Protein AF-0000000085048971 (afdb_homodimer)

Structure (mmCIF, N/CA/C/O backbone):
data_AF-0000000085048971-model_v1
#
loop_
_entity.id
_entity.type
_entity.pdbx_description
1 polymer 'Uncharacterized protein'
#
loop_
_atom_site.group_PDB
_atom_site.id
_atom_site.type_symbol
_atom_site.label_atom_id
_atom_site.label_alt_id
_atom_site.label_comp_id
_atom_site.label_asym_id
_atom_site.label_entity_id
_atom_site.label_seq_id
_atom_site.pdbx_PDB_ins_code
_atom_site.Cartn_x
_atom_site.Cartn_y
_atom_site.Cartn_z
_atom_site.occupancy
_atom_site.B_iso_or_equiv
_atom_site.auth_seq_id
_atom_site.auth_comp_id
_atom_site.auth_asym_id
_atom_site.auth_atom_id
_atom_site.pdbx_PDB_model_num
ATOM 1 N N . MET A 1 1 ? 21.734 4.574 -4.988 1 73.75 1 MET A N 1
ATOM 2 C CA . MET A 1 1 ? 20.797 3.859 -5.855 1 73.75 1 MET A CA 1
ATOM 3 C C . MET A 1 1 ? 19.469 3.629 -5.148 1 73.75 1 MET A C 1
ATOM 5 O O . MET A 1 1 ? 19.438 3.346 -3.949 1 73.75 1 MET A O 1
ATOM 9 N N . THR A 1 2 ? 18.297 4.086 -5.668 1 87.19 2 THR A N 1
ATOM 10 C CA . THR A 1 2 ? 16.953 3.982 -5.102 1 87.19 2 THR A CA 1
ATOM 11 C C . THR A 1 2 ? 16.359 2.598 -5.355 1 87.19 2 THR A C 1
ATOM 13 O O . THR A 1 2 ? 16.312 2.139 -6.496 1 87.19 2 THR A O 1
ATOM 16 N N . ASP A 1 3 ? 16.156 1.79 -4.246 1 92.12 3 ASP A N 1
ATOM 17 C CA . ASP A 1 3 ? 15.562 0.463 -4.375 1 92.12 3 ASP A CA 1
ATOM 18 C C . ASP A 1 3 ? 14.07 0.499 -4.062 1 92.12 3 ASP A C 1
ATOM 20 O O . ASP A 1 3 ? 13.656 1.089 -3.062 1 92.12 3 ASP A O 1
ATOM 24 N N . TYR A 1 4 ? 13.344 -0.088 -4.953 1 94.62 4 TYR A N 1
ATOM 25 C CA . TYR A 1 4 ? 11.914 -0.263 -4.75 1 94.62 4 TYR A CA 1
ATOM 26 C C . TYR A 1 4 ? 11.594 -1.69 -4.324 1 94.62 4 TYR A C 1
ATOM 28 O O . TYR A 1 4 ? 12.203 -2.643 -4.812 1 94.62 4 TYR A O 1
ATOM 36 N N . HIS A 1 5 ? 10.711 -1.79 -3.365 1 96 5 HIS A N 1
ATOM 37 C CA . HIS A 1 5 ? 10.266 -3.1 -2.902 1 96 5 HIS A CA 1
ATOM 38 C C . HIS A 1 5 ? 8.758 -3.246 -3.016 1 96 5 HIS A C 1
ATOM 40 O O . HIS A 1 5 ? 8.023 -2.26 -2.904 1 96 5 HIS A O 1
ATOM 46 N N . SER A 1 6 ? 8.352 -4.461 -3.234 1 96.94 6 SER A N 1
ATOM 47 C CA . SER A 1 6 ? 6.938 -4.816 -3.324 1 96.94 6 SER A CA 1
ATOM 48 C C . SER A 1 6 ? 6.625 -6.051 -2.484 1 96.94 6 SER A C 1
ATOM 50 O O . SER A 1 6 ? 6.406 -7.137 -3.025 1 96.94 6 SER A O 1
ATOM 52 N N . THR A 1 7 ? 6.621 -5.879 -1.178 1 97.62 7 THR A N 1
ATOM 53 C CA . THR A 1 7 ? 6.316 -6.98 -0.272 1 97.62 7 THR A CA 1
ATOM 54 C C . THR A 1 7 ? 4.875 -7.441 -0.447 1 97.62 7 THR A C 1
ATOM 56 O O . THR A 1 7 ? 3.955 -6.617 -0.485 1 97.62 7 THR A O 1
ATOM 59 N N . SER A 1 8 ? 4.664 -8.789 -0.559 1 97.38 8 SER A N 1
ATOM 60 C CA . SER A 1 8 ? 3.35 -9.289 -0.956 1 97.38 8 SER A CA 1
ATOM 61 C C . SER A 1 8 ? 2.971 -10.531 -0.167 1 97.38 8 SER A C 1
ATOM 63 O O . SER A 1 8 ? 3.842 -11.297 0.254 1 97.38 8 SER A O 1
ATOM 65 N N . VAL A 1 9 ? 1.702 -10.703 0.007 1 97.88 9 VAL A N 1
ATOM 66 C CA . VAL A 1 9 ? 1.164 -11.906 0.636 1 97.88 9 VAL A CA 1
ATOM 67 C C . VAL A 1 9 ? -0.066 -12.383 -0.131 1 97.88 9 VAL A C 1
ATOM 69 O O . VAL A 1 9 ? -0.881 -11.57 -0.577 1 97.88 9 VAL A O 1
ATOM 72 N N . VAL A 1 10 ? -0.167 -13.648 -0.326 1 98 10 VAL A N 1
ATOM 73 C CA . VAL A 1 10 ? -1.359 -14.289 -0.868 1 98 10 VAL A CA 1
ATOM 74 C C . VAL A 1 10 ? -2.23 -14.812 0.274 1 98 10 VAL A C 1
ATOM 76 O O . VAL A 1 10 ? -1.725 -15.422 1.22 1 98 10 VAL A O 1
ATOM 79 N N . ASP A 1 11 ? -3.518 -14.562 0.205 1 97.06 11 ASP A N 1
ATOM 80 C CA . ASP A 1 11 ? -4.445 -14.977 1.253 1 97.06 11 ASP A CA 1
ATOM 81 C C . ASP A 1 11 ? -5.766 -15.453 0.658 1 97.06 11 ASP A C 1
ATOM 83 O O . ASP A 1 11 ? -6.258 -14.883 -0.318 1 97.06 11 ASP A O 1
ATOM 87 N N . PRO A 1 12 ? -6.363 -16.5 1.188 1 96.56 12 PRO A N 1
ATOM 88 C CA . PRO A 1 12 ? -5.855 -17.359 2.26 1 96.56 12 PRO A CA 1
ATOM 89 C C . PRO A 1 12 ? -4.789 -18.344 1.777 1 96.56 12 PRO A C 1
ATOM 91 O O . PRO A 1 12 ? -4.363 -18.281 0.622 1 96.56 12 PRO A O 1
ATOM 94 N N . LYS A 1 13 ? -4.195 -19.125 2.723 1 97.06 13 LYS A N 1
ATOM 95 C CA . LYS A 1 13 ? -3.279 -20.219 2.367 1 97.06 13 LYS A CA 1
ATOM 96 C C . LYS A 1 13 ? -3.939 -21.203 1.412 1 97.06 13 LYS A C 1
ATOM 98 O O . LYS A 1 13 ? -5.148 -21.438 1.49 1 97.06 13 LYS A O 1
ATOM 103 N N . ILE A 1 14 ? -3.139 -21.797 0.597 1 97.38 14 ILE A N 1
ATOM 104 C CA . ILE A 1 14 ? -3.676 -22.656 -0.441 1 97.38 14 ILE A CA 1
ATOM 105 C C . ILE A 1 14 ? -3.449 -24.125 -0.056 1 97.38 14 ILE A C 1
ATOM 107 O O . ILE A 1 14 ? -2.307 -24.562 0.092 1 97.38 14 ILE A O 1
ATOM 111 N N . PRO A 1 15 ? -4.496 -24.859 0.1 1 96.44 15 PRO A N 1
ATOM 112 C CA . PRO A 1 15 ? -4.293 -26.297 0.344 1 96.44 15 PRO A CA 1
ATOM 113 C C . PRO A 1 15 ? -3.461 -26.969 -0.746 1 96.44 15 PRO A C 1
ATOM 115 O O . PRO A 1 15 ? -3.703 -26.75 -1.936 1 96.44 15 PRO A O 1
ATOM 118 N N . LEU A 1 16 ? -2.572 -27.797 -0.363 1 95.44 16 LEU A N 1
ATOM 119 C CA . LEU A 1 16 ? -1.709 -28.469 -1.328 1 95.44 16 LEU A CA 1
ATOM 120 C C . LEU A 1 16 ? -2.527 -29.344 -2.283 1 95.44 16 LEU A C 1
ATOM 122 O O . LEU A 1 16 ? -2.176 -29.469 -3.457 1 95.44 16 LEU A O 1
ATOM 126 N N . SER A 1 17 ? -3.621 -29.844 -1.789 1 94.19 17 SER A N 1
ATOM 127 C CA . SER A 1 17 ? -4.465 -30.734 -2.59 1 94.19 17 SER A CA 1
ATOM 128 C C . SER A 1 17 ? -5.141 -29.969 -3.723 1 94.19 17 SER A C 1
ATOM 130 O O . SER A 1 17 ? -5.629 -30.578 -4.68 1 94.19 17 SER A O 1
ATOM 132 N N . ASP A 1 18 ? -5.145 -28.672 -3.615 1 94.81 18 ASP A N 1
ATOM 133 C CA . ASP A 1 18 ? -5.832 -27.875 -4.621 1 94.81 18 ASP A CA 1
ATOM 134 C C . ASP A 1 18 ? -4.887 -27.484 -5.754 1 94.81 18 ASP A C 1
ATOM 136 O O . ASP A 1 18 ? -5.309 -26.875 -6.742 1 94.81 18 ASP A O 1
ATOM 140 N N . MET A 1 19 ? -3.627 -27.812 -5.648 1 95.5 19 MET A N 1
ATOM 141 C CA . MET A 1 19 ? -2.637 -27.422 -6.645 1 95.5 19 MET A CA 1
ATOM 142 C C . MET A 1 19 ? -2.09 -28.625 -7.387 1 95.5 19 MET A C 1
ATOM 144 O O . MET A 1 19 ? -1.841 -29.672 -6.777 1 95.5 19 MET A O 1
ATOM 148 N N . SER A 1 20 ? -1.924 -28.422 -8.664 1 95.88 20 SER A N 1
ATOM 149 C CA . SER A 1 20 ? -1.142 -29.422 -9.383 1 95.88 20 SER A CA 1
ATOM 150 C C . SER A 1 20 ? 0.348 -29.281 -9.094 1 95.88 20 SER A C 1
ATOM 152 O O . SER A 1 20 ? 0.802 -28.203 -8.688 1 95.88 20 SER A O 1
ATOM 154 N N . PRO A 1 21 ? 1.095 -30.344 -9.375 1 96.5 21 PRO A N 1
ATOM 155 C CA . PRO A 1 21 ? 2.543 -30.234 -9.172 1 96.5 21 PRO A CA 1
ATOM 156 C C . PRO A 1 21 ? 3.174 -29.109 -9.992 1 96.5 21 PRO A C 1
ATOM 158 O O . PRO A 1 21 ? 4.109 -28.453 -9.523 1 96.5 21 PRO A O 1
ATOM 161 N N . LEU A 1 22 ? 2.674 -28.859 -11.195 1 95.88 22 LEU A N 1
ATOM 162 C CA . LEU A 1 22 ? 3.201 -27.812 -12.047 1 95.88 22 LEU A CA 1
ATOM 163 C C . LEU A 1 22 ? 2.891 -26.438 -11.469 1 95.88 22 LEU A C 1
ATOM 165 O O . LEU A 1 22 ? 3.754 -25.547 -11.445 1 95.88 22 LEU A O 1
ATOM 169 N N . GLU A 1 23 ? 1.648 -26.281 -11.031 1 95.25 23 GLU A N 1
ATOM 170 C CA . GLU A 1 23 ? 1.259 -25.016 -10.422 1 95.25 23 GLU A CA 1
ATOM 171 C C . GLU A 1 23 ? 2.096 -24.719 -9.18 1 95.25 23 GLU A C 1
ATOM 173 O O . GLU A 1 23 ? 2.59 -23.609 -9 1 95.25 23 GLU A O 1
ATOM 178 N N . LEU A 1 24 ? 2.27 -25.719 -8.328 1 96.75 24 LEU A N 1
ATOM 179 C CA . LEU A 1 24 ? 3.113 -25.578 -7.145 1 96.75 24 LEU A CA 1
ATOM 180 C C . LEU A 1 24 ? 4.543 -25.219 -7.535 1 96.75 24 LEU A C 1
ATOM 182 O O . LEU A 1 24 ? 5.129 -24.297 -6.961 1 96.75 24 LEU A O 1
ATOM 186 N N . PHE A 1 25 ? 5.062 -25.891 -8.523 1 96 25 PHE A N 1
ATOM 187 C CA . PHE A 1 25 ? 6.426 -25.672 -9 1 96 25 PHE A CA 1
ATOM 188 C C . PHE A 1 25 ? 6.605 -24.234 -9.477 1 96 25 PHE A C 1
ATOM 190 O O . PHE A 1 25 ? 7.551 -23.547 -9.07 1 96 25 PHE A O 1
ATOM 197 N N . LEU A 1 26 ? 5.684 -23.75 -10.273 1 93.62 26 LEU A N 1
ATOM 198 C CA . LEU A 1 26 ? 5.801 -22.422 -10.859 1 93.62 26 LEU A CA 1
ATOM 199 C C . LEU A 1 26 ? 5.598 -21.344 -9.805 1 93.62 26 LEU A C 1
ATOM 201 O O . LEU A 1 26 ? 6.363 -20.375 -9.742 1 93.62 26 LEU A O 1
ATOM 205 N N . LEU A 1 27 ? 4.559 -21.484 -8.961 1 95.81 27 LEU A N 1
ATOM 206 C CA . LEU A 1 27 ? 4.242 -20.469 -7.969 1 95.81 27 LEU A CA 1
ATOM 207 C C . LEU A 1 27 ? 5.398 -20.281 -6.992 1 95.81 27 LEU A C 1
ATOM 209 O O . LEU A 1 27 ? 5.66 -19.156 -6.535 1 95.81 27 LEU A O 1
ATOM 213 N N . THR A 1 28 ? 6.105 -21.359 -6.699 1 96.69 28 THR A N 1
ATOM 214 C CA . THR A 1 28 ? 7.207 -21.281 -5.742 1 96.69 28 THR A CA 1
ATOM 215 C C . THR A 1 28 ? 8.445 -20.672 -6.395 1 96.69 28 THR A C 1
ATOM 217 O O . THR A 1 28 ? 9.453 -20.438 -5.723 1 96.69 28 THR A O 1
ATOM 220 N N . GLN A 1 29 ? 8.367 -20.453 -7.762 1 92.94 29 GLN A N 1
ATOM 221 C CA . GLN A 1 29 ? 9.414 -19.672 -8.414 1 92.94 29 GLN A CA 1
ATOM 222 C C . GLN A 1 29 ? 9.172 -18.188 -8.258 1 92.94 29 GLN A C 1
ATOM 224 O O . GLN A 1 29 ? 10.117 -17.391 -8.227 1 92.94 29 GLN A O 1
ATOM 229 N N . PHE A 1 30 ? 7.871 -17.844 -8.227 1 93 30 PHE A N 1
ATOM 230 C CA . PHE A 1 30 ? 7.484 -16.453 -8.102 1 93 30 PHE A CA 1
ATOM 231 C C . PHE A 1 30 ? 7.598 -15.984 -6.652 1 93 30 PHE A C 1
ATOM 233 O O . PHE A 1 30 ? 8.102 -14.891 -6.383 1 93 30 PHE A O 1
ATOM 240 N N . PHE A 1 31 ? 7.105 -16.828 -5.758 1 97 31 PHE A N 1
ATOM 241 C CA . PHE A 1 31 ? 6.941 -16.484 -4.355 1 97 31 PHE A CA 1
ATOM 242 C C . PHE A 1 31 ? 7.863 -17.312 -3.473 1 97 31 PHE A C 1
ATOM 244 O O . PHE A 1 31 ? 8.242 -18.422 -3.84 1 97 31 PHE A O 1
ATOM 251 N N . GLN A 1 32 ? 8.234 -16.719 -2.305 1 97.31 32 GLN A N 1
ATOM 252 C CA . GLN A 1 32 ? 8.625 -17.562 -1.188 1 97.31 32 GLN A CA 1
ATOM 253 C C . GLN A 1 32 ? 7.422 -18.344 -0.638 1 97.31 32 GLN A C 1
ATOM 255 O O . GLN A 1 32 ? 6.273 -17.984 -0.905 1 97.31 32 GLN A O 1
ATOM 260 N N . SER A 1 33 ? 7.719 -19.469 0.115 1 97.62 33 SER A N 1
ATOM 261 C CA . SER A 1 33 ? 6.598 -20.281 0.582 1 97.62 33 SER A CA 1
ATOM 262 C C . SER A 1 33 ? 6.926 -20.969 1.902 1 97.62 33 SER A C 1
ATOM 264 O O . SER A 1 33 ? 8.078 -21.328 2.154 1 97.62 33 SER A O 1
ATOM 266 N N . ASP A 1 34 ? 5.941 -20.984 2.727 1 97.12 34 ASP A N 1
ATOM 267 C CA . ASP A 1 34 ? 5.977 -21.781 3.945 1 97.12 34 ASP A CA 1
ATOM 268 C C . ASP A 1 34 ? 4.785 -22.734 4.012 1 97.12 34 ASP A C 1
ATOM 270 O O . ASP A 1 34 ? 3.637 -22.312 3.863 1 97.12 34 ASP A O 1
ATOM 274 N N . LEU A 1 35 ? 5.074 -24.016 4.23 1 96.19 35 LEU A N 1
ATOM 275 C CA . LEU A 1 35 ? 3.992 -24.969 4.41 1 96.19 35 LEU A CA 1
ATOM 276 C C . LEU A 1 35 ? 3.482 -24.953 5.848 1 96.19 35 LEU A C 1
ATOM 278 O O . LEU A 1 35 ? 4.258 -25.141 6.789 1 96.19 35 LEU A O 1
ATOM 282 N N . GLU A 1 36 ? 2.262 -24.688 5.957 1 93.88 36 GLU A N 1
ATOM 283 C CA . GLU A 1 36 ? 1.61 -24.688 7.262 1 93.88 36 GLU A CA 1
ATOM 284 C C . GLU A 1 36 ? 0.462 -25.688 7.312 1 93.88 36 GLU A C 1
ATOM 286 O O . GLU A 1 36 ? 0.183 -26.375 6.324 1 93.88 36 GLU A O 1
ATOM 291 N N . ALA A 1 37 ? -0.172 -25.844 8.484 1 91.69 37 ALA A N 1
ATOM 292 C CA . ALA A 1 37 ? -1.231 -26.828 8.688 1 91.69 37 ALA A CA 1
ATOM 293 C C . ALA A 1 37 ? -2.396 -26.578 7.73 1 91.69 37 ALA A C 1
ATOM 295 O O . ALA A 1 37 ? -2.988 -27.531 7.211 1 91.69 37 ALA A O 1
ATOM 296 N N . GLU A 1 38 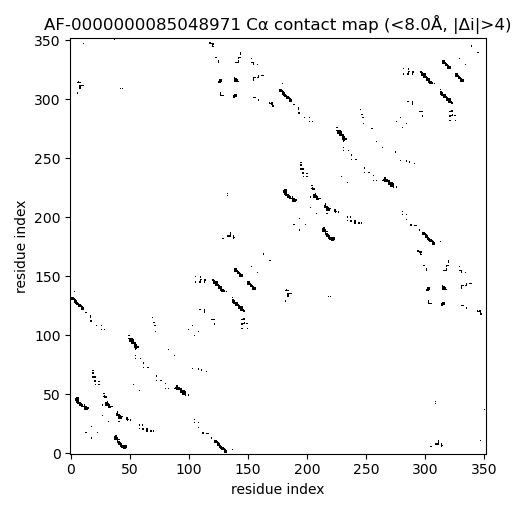? -2.65 -25.359 7.418 1 90.31 38 GLU A N 1
ATOM 297 C CA . GLU A 1 38 ? -3.816 -25 6.617 1 90.31 38 GLU A CA 1
ATOM 298 C C . GLU A 1 38 ? -3.486 -25 5.129 1 90.31 38 GLU A C 1
ATOM 300 O O . GLU A 1 38 ? -4.387 -24.906 4.289 1 90.31 38 GLU A O 1
ATOM 305 N N . GLY A 1 39 ? -2.182 -25.016 4.855 1 96.06 39 GLY A N 1
ATOM 306 C CA . GLY A 1 39 ? -1.797 -25 3.453 1 96.06 39 GLY A CA 1
ATOM 307 C C . GLY A 1 39 ? -0.519 -24.219 3.197 1 96.06 39 GLY A C 1
ATOM 308 O O . GLY A 1 39 ? 0.254 -23.969 4.125 1 96.06 39 GLY A O 1
ATOM 309 N N . LEU A 1 40 ? -0.308 -23.984 1.926 1 97.81 40 LEU A N 1
ATOM 310 C CA . LEU A 1 40 ? 0.889 -23.266 1.491 1 97.81 40 LEU A CA 1
ATOM 311 C C . LEU A 1 40 ? 0.704 -21.766 1.635 1 97.81 40 LEU A C 1
ATOM 313 O O . LEU A 1 40 ? -0.252 -21.203 1.101 1 97.81 40 LEU A O 1
ATOM 317 N N . PHE A 1 41 ? 1.554 -21.188 2.438 1 97.62 41 PHE A N 1
ATOM 318 C CA . PHE A 1 41 ? 1.605 -19.734 2.584 1 97.62 41 PHE A CA 1
ATOM 319 C C . PHE A 1 41 ? 2.572 -19.125 1.575 1 97.62 41 PHE A C 1
ATOM 321 O O . PHE A 1 41 ? 3.779 -19.375 1.64 1 97.62 41 PHE A O 1
ATOM 328 N N . LEU A 1 42 ? 2.049 -18.328 0.627 1 98.25 42 LEU A N 1
ATOM 329 C CA . LEU A 1 42 ? 2.852 -17.688 -0.408 1 98.25 42 LEU A CA 1
ATOM 330 C C . LEU A 1 42 ? 3.072 -16.219 -0.086 1 98.25 42 LEU A C 1
ATOM 332 O O . LEU A 1 42 ? 2.133 -15.508 0.28 1 98.25 42 LEU A O 1
ATOM 336 N N . TYR A 1 43 ? 4.301 -15.789 -0.193 1 98.19 43 TYR A N 1
ATOM 337 C CA . TYR A 1 43 ? 4.621 -14.398 0.104 1 98.19 43 TYR A CA 1
ATOM 338 C C . TYR A 1 43 ? 5.898 -13.969 -0.611 1 98.19 43 TYR A C 1
ATOM 340 O O . TYR A 1 43 ? 6.621 -14.805 -1.161 1 98.19 43 TYR A O 1
ATOM 348 N N . ALA A 1 44 ? 6.113 -12.719 -0.778 1 97.62 44 ALA A N 1
ATOM 349 C CA . ALA A 1 44 ? 7.355 -12.125 -1.268 1 97.62 44 ALA A CA 1
ATOM 350 C C . ALA A 1 44 ? 7.859 -11.047 -0.313 1 97.62 44 ALA A C 1
ATOM 352 O O . ALA A 1 44 ? 7.238 -9.984 -0.182 1 97.62 44 ALA A O 1
ATOM 353 N N . GLU A 1 45 ? 8.969 -11.211 0.333 1 96.12 45 GLU A N 1
ATOM 354 C CA . GLU A 1 45 ? 9.5 -10.266 1.313 1 96.12 45 GLU A CA 1
ATOM 355 C C . GLU A 1 45 ? 9.961 -8.977 0.643 1 96.12 45 GLU A C 1
ATOM 357 O O . GLU A 1 45 ? 9.773 -7.883 1.187 1 96.12 45 GLU A O 1
ATOM 362 N N . GLN A 1 46 ? 10.609 -9.094 -0.455 1 94.38 46 GLN A N 1
ATOM 363 C CA . GLN A 1 46 ? 11.117 -7.922 -1.165 1 94.38 46 GLN A CA 1
ATOM 364 C C . GLN A 1 46 ? 10.289 -7.641 -2.416 1 94.38 46 GLN A C 1
ATOM 366 O O . GLN A 1 46 ? 9.758 -6.539 -2.578 1 94.38 46 GLN A O 1
ATOM 371 N N . SER A 1 47 ? 10.227 -8.57 -3.305 1 94.88 47 SER A N 1
ATOM 372 C CA . SER A 1 47 ? 9.43 -8.508 -4.527 1 94.88 47 SER A CA 1
ATOM 373 C C . SER A 1 47 ? 9.234 -9.898 -5.129 1 94.88 47 SER A C 1
ATOM 375 O O . SER A 1 47 ? 10.031 -10.805 -4.895 1 94.88 47 SER A O 1
ATOM 377 N N . ILE A 1 48 ? 8.133 -10.031 -5.824 1 92.06 48 ILE A N 1
ATOM 378 C CA . ILE A 1 48 ? 7.91 -11.25 -6.586 1 92.06 48 ILE A CA 1
ATOM 379 C C . ILE A 1 48 ? 8.945 -11.367 -7.703 1 92.06 48 ILE A C 1
ATOM 381 O O . ILE A 1 48 ? 9.344 -10.359 -8.289 1 92.06 48 ILE A O 1
ATOM 385 N N . ASP A 1 49 ? 9.375 -12.547 -7.922 1 89.06 49 ASP A N 1
ATOM 386 C CA . ASP A 1 49 ? 10.258 -12.766 -9.062 1 89.06 49 ASP A CA 1
ATOM 387 C C . ASP A 1 49 ? 9.461 -12.898 -10.359 1 89.06 49 ASP A C 1
ATOM 389 O O . ASP A 1 49 ? 8.773 -13.898 -10.57 1 89.06 49 ASP A O 1
ATOM 393 N N . HIS A 1 50 ? 9.664 -11.945 -11.219 1 82.69 50 HIS A N 1
ATOM 394 C CA . HIS A 1 50 ? 8.875 -11.938 -12.445 1 82.69 50 HIS A CA 1
ATOM 395 C C . HIS A 1 50 ? 9.641 -12.578 -13.602 1 82.69 50 HIS A C 1
ATOM 397 O O . HIS A 1 50 ? 9.094 -12.766 -14.688 1 82.69 50 HIS A O 1
ATOM 403 N N . MET A 1 51 ? 10.773 -12.945 -13.336 1 82.19 51 MET A N 1
ATOM 404 C CA . MET A 1 51 ? 11.586 -13.555 -14.383 1 82.19 51 MET A CA 1
ATOM 405 C C . MET A 1 51 ? 12.406 -14.711 -13.836 1 82.19 51 MET A C 1
ATOM 407 O O . MET A 1 51 ? 13.633 -14.734 -13.984 1 82.19 51 MET A O 1
ATOM 411 N N . PRO A 1 52 ? 11.727 -15.68 -13.352 1 87.31 52 PRO A N 1
ATOM 412 C CA . PRO A 1 52 ? 12.523 -16.781 -12.789 1 87.31 52 PRO A CA 1
ATOM 413 C C . PRO A 1 52 ? 13.125 -17.672 -13.867 1 87.31 52 PRO A C 1
ATOM 415 O O . PRO A 1 52 ? 12.586 -17.781 -14.969 1 87.31 52 PRO A O 1
ATOM 418 N N . THR A 1 53 ? 14.273 -18.266 -13.531 1 89.5 53 THR A N 1
ATOM 419 C CA . THR A 1 53 ? 14.906 -19.297 -14.336 1 89.5 53 THR A CA 1
ATOM 420 C C . THR A 1 53 ? 14.805 -20.656 -13.641 1 89.5 53 THR A C 1
ATOM 422 O O . THR A 1 53 ? 15.016 -20.766 -12.43 1 89.5 53 THR A O 1
ATOM 425 N N . VAL A 1 54 ? 14.391 -21.578 -14.484 1 91.44 54 VAL A N 1
ATOM 426 C CA . VAL A 1 54 ? 14.273 -22.922 -13.922 1 91.44 54 VAL A CA 1
ATOM 427 C C . VAL A 1 54 ? 15.062 -23.906 -14.781 1 91.44 54 VAL A C 1
ATOM 429 O O . VAL A 1 54 ? 15.484 -23.578 -15.891 1 91.44 54 VAL A O 1
ATOM 432 N N . LEU A 1 55 ? 15.328 -25.078 -14.172 1 91.25 55 LEU A N 1
ATOM 433 C CA . LEU A 1 55 ? 15.906 -26.156 -14.969 1 91.25 55 LEU A CA 1
ATOM 434 C C . LEU A 1 55 ? 14.852 -26.812 -15.844 1 91.25 55 LEU A C 1
ATOM 436 O O . LEU A 1 55 ? 13.742 -27.094 -15.383 1 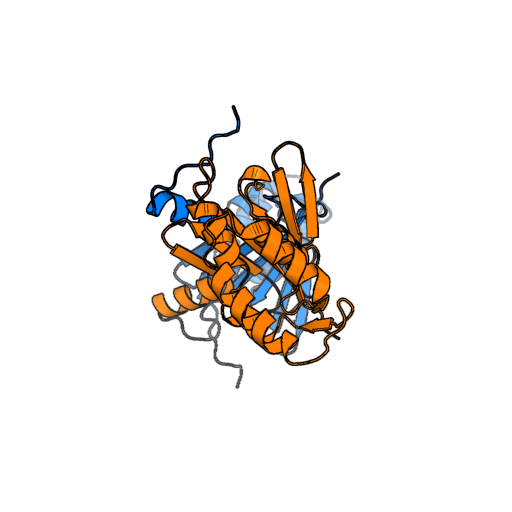91.25 55 LEU A O 1
ATOM 440 N N . VAL A 1 56 ? 15.234 -27.094 -17.078 1 90.44 56 VAL A N 1
ATOM 441 C CA . VAL A 1 56 ? 14.312 -27.719 -18.016 1 90.44 56 VAL A CA 1
ATOM 442 C C . VAL A 1 56 ? 13.859 -29.078 -17.469 1 90.44 56 VAL A C 1
ATOM 444 O O . VAL A 1 56 ? 12.68 -29.438 -17.578 1 90.44 56 VAL A O 1
ATOM 447 N N . GLY A 1 57 ? 14.789 -29.719 -16.859 1 92.19 57 GLY A N 1
ATOM 448 C CA . GLY A 1 57 ? 14.445 -31.016 -16.297 1 92.19 57 GLY A CA 1
ATOM 449 C C . GLY A 1 57 ? 13.375 -30.938 -15.219 1 92.19 57 GLY A C 1
ATOM 450 O O . GLY A 1 57 ? 12.461 -31.75 -15.18 1 92.19 57 GLY A O 1
ATOM 451 N N . ALA A 1 58 ? 13.516 -29.984 -14.359 1 94.19 58 ALA A N 1
ATOM 452 C CA . ALA A 1 58 ? 12.555 -29.781 -13.281 1 94.19 58 ALA A CA 1
ATOM 453 C C . ALA A 1 58 ? 11.188 -29.391 -13.836 1 94.19 58 ALA A C 1
ATOM 455 O O . ALA A 1 58 ? 10.156 -29.859 -13.359 1 94.19 58 ALA A O 1
ATOM 456 N N . LEU A 1 59 ? 11.203 -28.578 -14.844 1 93.06 59 LEU A N 1
ATOM 457 C CA . LEU A 1 59 ? 9.961 -28.156 -15.484 1 93.06 59 LEU A CA 1
ATOM 458 C C . LEU A 1 59 ? 9.273 -29.344 -16.172 1 93.06 59 LEU A C 1
ATOM 460 O O . LEU A 1 59 ? 8.055 -29.5 -16.031 1 93.06 59 LEU A O 1
ATOM 464 N N . ARG A 1 60 ? 10.023 -30.156 -16.797 1 92.88 60 ARG A N 1
ATOM 465 C CA . ARG A 1 60 ? 9.508 -31.344 -17.469 1 92.88 60 ARG A CA 1
ATOM 466 C C . ARG A 1 60 ? 8.867 -32.281 -16.469 1 92.88 60 ARG A C 1
ATOM 468 O O . ARG A 1 60 ? 7.801 -32.844 -16.734 1 92.88 60 ARG A O 1
ATOM 475 N N . GLN A 1 61 ? 9.547 -32.469 -15.414 1 95.25 61 GLN A N 1
ATOM 476 C CA . GLN A 1 61 ? 9.031 -33.375 -14.398 1 95.25 61 GLN A CA 1
ATOM 477 C C . GLN A 1 61 ? 7.723 -32.844 -13.805 1 95.25 61 GLN A C 1
ATOM 479 O O . GLN A 1 61 ? 6.762 -33.625 -13.648 1 95.25 61 GLN A O 1
ATOM 484 N N . ALA A 1 62 ? 7.715 -31.594 -13.445 1 96.06 62 ALA A N 1
ATOM 485 C CA . ALA A 1 62 ? 6.504 -30.984 -12.898 1 96.06 62 ALA A CA 1
ATOM 486 C C . ALA A 1 62 ? 5.344 -31.078 -13.883 1 96.06 62 ALA A C 1
ATOM 488 O O . ALA A 1 62 ? 4.207 -31.344 -13.492 1 96.06 62 ALA A O 1
ATOM 489 N N . TYR A 1 63 ? 5.637 -30.891 -15.164 1 94.75 63 TYR A N 1
ATOM 490 C CA . TYR A 1 63 ? 4.641 -31.016 -16.219 1 94.75 63 TYR A CA 1
ATOM 491 C C . TYR A 1 63 ? 4.078 -32.438 -16.281 1 94.75 63 TYR A C 1
ATOM 493 O O . TYR A 1 63 ? 2.861 -32.625 -16.266 1 94.75 63 TYR A O 1
ATOM 501 N N . ALA A 1 64 ? 4.945 -33.375 -16.281 1 95.5 64 ALA A N 1
ATOM 502 C CA . ALA A 1 64 ? 4.539 -34.75 -16.375 1 95.5 64 ALA A CA 1
ATOM 503 C C . ALA A 1 64 ? 3.68 -35.156 -15.18 1 95.5 64 ALA A C 1
ATOM 505 O O . ALA A 1 64 ? 2.674 -35.844 -15.336 1 95.5 64 ALA A O 1
ATOM 506 N N . ASP A 1 65 ? 4.043 -34.688 -14.047 1 96.69 65 ASP A N 1
ATOM 507 C CA . ASP A 1 65 ? 3.352 -35.031 -12.812 1 96.69 65 ASP A CA 1
ATOM 508 C C . ASP A 1 65 ? 1.978 -34.375 -12.734 1 96.69 65 ASP A C 1
ATOM 510 O O . ASP A 1 65 ? 1.171 -34.688 -11.867 1 96.69 65 ASP A O 1
ATOM 514 N N . SER A 1 66 ? 1.681 -33.469 -13.625 1 96.44 66 SER A N 1
ATOM 515 C CA . SER A 1 66 ? 0.478 -32.625 -13.516 1 96.44 66 SER A CA 1
ATOM 516 C C . SER A 1 66 ? -0.549 -33 -14.578 1 96.44 66 SER A C 1
ATOM 518 O O . SER A 1 66 ? -1.632 -32.438 -14.633 1 96.44 66 SER A O 1
ATOM 520 N N . LEU A 1 67 ? -0.285 -34 -15.391 1 94.19 67 LEU A N 1
ATOM 521 C CA . LEU A 1 67 ? -1.107 -34.344 -16.562 1 94.19 67 LEU A CA 1
ATOM 522 C C . LEU A 1 67 ? -2.488 -34.812 -16.125 1 94.19 67 LEU A C 1
ATOM 524 O O . LEU A 1 67 ? -3.449 -34.719 -16.891 1 94.19 67 LEU A O 1
ATOM 528 N N . ALA A 1 68 ? -2.662 -35.25 -14.906 1 91 68 ALA A N 1
ATOM 529 C CA . ALA A 1 68 ? -3.943 -35.75 -14.414 1 91 68 ALA A CA 1
ATOM 530 C C . ALA A 1 68 ? -4.816 -34.594 -13.898 1 91 68 ALA A C 1
ATOM 532 O O . ALA A 1 68 ? -6.004 -34.812 -13.617 1 91 68 ALA A O 1
ATOM 533 N N . PHE A 1 69 ? -4.273 -33.438 -13.766 1 90.44 69 PHE A N 1
ATOM 534 C CA . PHE A 1 69 ? -4.984 -32.281 -13.227 1 90.44 69 PHE A CA 1
ATOM 535 C C . PHE A 1 69 ? -5.543 -31.406 -14.344 1 90.44 69 PHE A C 1
ATOM 537 O O . PHE A 1 69 ? -4.934 -31.297 -15.414 1 90.44 69 PHE A O 1
ATOM 544 N N . GLU A 1 70 ? -6.684 -30.875 -14.141 1 87.31 70 GLU A N 1
ATOM 545 C CA . GLU A 1 70 ? -7.16 -29.812 -15.023 1 87.31 70 GLU A CA 1
ATOM 546 C C . GLU A 1 70 ? -6.438 -28.5 -14.75 1 87.31 70 GLU A C 1
ATOM 548 O O . GLU A 1 70 ? -6.496 -27.969 -13.641 1 87.31 70 GLU A O 1
ATOM 553 N N . SER A 1 71 ? -5.688 -28.062 -15.695 1 86.56 71 SER A N 1
ATOM 554 C CA . SER A 1 71 ? -4.934 -26.828 -15.555 1 86.56 71 SER A CA 1
ATOM 555 C C . SER A 1 71 ? -4.809 -26.109 -16.891 1 86.56 71 SER A C 1
ATOM 557 O O . SER A 1 71 ? -4.395 -26.703 -17.891 1 86.56 71 SER A O 1
ATOM 559 N N . GLN A 1 72 ? -5.066 -24.875 -16.906 1 86.5 72 GLN A N 1
ATOM 560 C CA . GLN A 1 72 ? -5.062 -24.094 -18.141 1 86.5 72 GLN A CA 1
ATOM 561 C C . GLN A 1 72 ? -3.641 -23.812 -18.609 1 86.5 72 GLN A C 1
ATOM 563 O O . GLN A 1 72 ? -3.42 -23.453 -19.766 1 86.5 72 GLN A O 1
ATOM 568 N N . ILE A 1 73 ? -2.691 -24 -17.719 1 88.12 73 ILE A N 1
ATOM 569 C CA . ILE A 1 73 ? -1.33 -23.625 -18.078 1 88.12 73 ILE A CA 1
ATOM 570 C C . ILE A 1 73 ? -0.633 -24.812 -18.75 1 88.12 73 ILE A C 1
ATOM 572 O O . ILE A 1 73 ? 0.431 -24.656 -19.344 1 88.12 73 ILE A O 1
ATOM 576 N N . LEU A 1 74 ? -1.201 -25.984 -18.719 1 90.62 74 LEU A N 1
ATOM 577 C CA . LEU A 1 74 ? -0.569 -27.203 -19.203 1 90.62 74 LEU A CA 1
ATOM 578 C C . LEU A 1 74 ? -0.261 -27.109 -20.688 1 90.62 74 LEU A C 1
ATOM 580 O O . LEU A 1 74 ? 0.87 -27.359 -21.109 1 90.62 74 LEU A O 1
ATOM 584 N N . PRO A 1 75 ? -1.242 -26.688 -21.438 1 88.38 75 PRO A N 1
ATOM 585 C CA . PRO A 1 75 ? -0.944 -26.609 -22.875 1 88.38 75 PRO A CA 1
ATOM 586 C C . PRO A 1 75 ? 0.178 -25.625 -23.188 1 88.38 75 PRO A C 1
ATOM 588 O O . PRO A 1 75 ? 0.976 -25.859 -24.094 1 88.38 75 PRO A O 1
ATOM 591 N N . ALA A 1 76 ? 0.224 -24.578 -22.5 1 86.94 76 ALA A N 1
ATOM 592 C CA . ALA A 1 76 ? 1.269 -23.594 -22.734 1 86.94 76 ALA A CA 1
ATOM 593 C C . ALA A 1 76 ? 2.648 -24.156 -22.406 1 86.94 76 ALA A C 1
ATOM 595 O O . ALA A 1 76 ? 3.6 -23.969 -23.172 1 86.94 76 ALA A O 1
ATOM 596 N N . VAL A 1 77 ? 2.754 -24.828 -21.312 1 89.88 77 VAL A N 1
ATOM 597 C CA . VAL A 1 77 ? 4.035 -25.391 -20.891 1 89.88 77 VAL A CA 1
ATOM 598 C C . VAL A 1 77 ? 4.484 -26.469 -21.859 1 89.88 77 VAL A C 1
ATOM 600 O O . VAL A 1 77 ? 5.68 -26.609 -22.125 1 89.88 77 VAL A O 1
ATOM 603 N N . ARG A 1 78 ? 3.521 -27.234 -22.344 1 89.75 78 ARG A N 1
ATOM 604 C CA . ARG A 1 78 ? 3.863 -28.203 -23.375 1 89.75 78 ARG A CA 1
ATOM 605 C C . ARG A 1 78 ? 4.578 -27.531 -24.547 1 89.75 78 ARG A C 1
ATOM 607 O O . ARG A 1 78 ? 5.602 -28.031 -25.016 1 89.75 78 ARG A O 1
ATOM 614 N N . LEU A 1 79 ? 4.035 -26.422 -24.906 1 86.5 79 LEU A N 1
ATOM 615 C CA . LEU A 1 79 ? 4.625 -25.688 -26.016 1 86.5 79 LEU A CA 1
ATOM 616 C C . LEU A 1 79 ? 6.016 -25.188 -25.672 1 86.5 79 LEU A C 1
ATOM 618 O O . LEU A 1 79 ? 6.922 -25.219 -26.5 1 86.5 79 LEU A O 1
ATOM 622 N N . TRP A 1 80 ? 6.164 -24.719 -24.422 1 84.12 80 TRP A N 1
ATOM 623 C CA . TRP A 1 80 ? 7.473 -24.25 -23.969 1 84.12 80 TRP A CA 1
ATOM 624 C C . TRP A 1 80 ? 8.508 -25.375 -24.047 1 84.12 80 TRP A C 1
ATOM 626 O O . TRP A 1 80 ? 9.625 -25.156 -24.531 1 84.12 80 TRP A O 1
ATOM 636 N N . LEU A 1 81 ? 8.133 -26.5 -23.641 1 86.38 81 LEU A N 1
ATOM 637 C CA . LEU A 1 81 ? 9.039 -27.656 -23.578 1 86.38 81 LEU A CA 1
ATOM 638 C C . LEU A 1 81 ? 9.367 -28.156 -24.984 1 86.38 81 LEU A C 1
ATOM 640 O O . LEU A 1 81 ? 10.477 -28.625 -25.234 1 86.38 81 LEU A O 1
ATOM 644 N N . ASP A 1 82 ? 8.406 -28.078 -25.828 1 84.25 82 ASP A N 1
ATOM 645 C CA . ASP A 1 82 ? 8.633 -28.484 -27.219 1 84.25 82 ASP A CA 1
ATOM 646 C C . ASP A 1 82 ? 9.68 -27.594 -27.891 1 84.25 82 ASP A C 1
ATOM 648 O O . ASP A 1 82 ? 10.477 -28.062 -28.703 1 84.25 82 ASP A O 1
ATOM 652 N N . GLU A 1 83 ? 9.68 -26.406 -27.531 1 77.88 83 GLU A N 1
ATOM 653 C CA . GLU A 1 83 ? 10.625 -25.469 -28.094 1 77.88 83 GLU A CA 1
ATOM 654 C C . GLU A 1 83 ? 12.039 -25.734 -27.594 1 77.88 83 GLU A C 1
ATOM 656 O O . GLU A 1 83 ? 13.016 -25.469 -28.312 1 77.88 83 GLU A O 1
ATOM 661 N N . VAL A 1 84 ? 12.242 -26.172 -26.328 1 76.19 84 VAL A N 1
ATOM 662 C CA . VAL A 1 84 ? 13.539 -26.469 -25.734 1 76.19 84 VAL A CA 1
ATOM 663 C C . VAL A 1 84 ? 14.07 -27.781 -26.328 1 76.19 84 VAL A C 1
ATOM 665 O O . VAL A 1 84 ? 15.273 -27.922 -26.562 1 76.19 84 VAL A O 1
ATOM 668 N N . SER A 1 85 ? 13.273 -28.906 -26.25 1 66.38 85 SER A N 1
ATOM 669 C CA . SER A 1 85 ? 13.68 -30.219 -26.766 1 66.38 85 SER A CA 1
ATOM 670 C C . SER A 1 85 ? 14.242 -30.109 -28.188 1 66.38 85 SER A C 1
ATOM 672 O O . SER A 1 85 ? 15.148 -30.844 -28.547 1 66.38 85 SER A O 1
ATOM 674 N N . ASP A 1 86 ? 13.609 -29.25 -28.938 1 59.91 86 ASP A N 1
ATOM 675 C CA . ASP A 1 86 ? 14.234 -29.109 -30.25 1 59.91 86 ASP A CA 1
ATOM 676 C C . ASP A 1 86 ? 15.664 -28.594 -30.125 1 59.91 86 ASP A C 1
ATOM 678 O O . ASP A 1 86 ? 16.469 -28.75 -31.047 1 59.91 86 ASP A O 1
ATOM 682 N N . ALA A 1 87 ? 15.852 -28.094 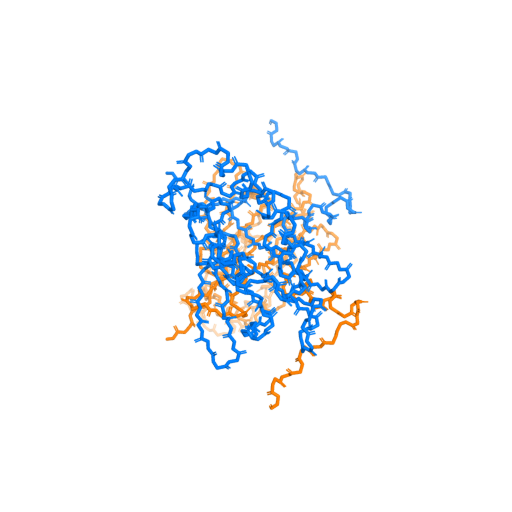-28.859 1 54.22 87 ALA A N 1
ATOM 683 C CA . ALA A 1 87 ? 17.234 -27.703 -28.594 1 54.22 87 ALA A CA 1
ATOM 684 C C . ALA A 1 87 ? 17.953 -28.781 -27.781 1 54.22 87 ALA A C 1
ATOM 686 O O . ALA A 1 87 ? 17.328 -29.531 -27.031 1 54.22 87 ALA A O 1
ATOM 687 N N . ASP A 1 88 ? 18.859 -29.531 -28.203 1 56.69 88 ASP A N 1
ATOM 688 C CA . ASP A 1 88 ? 19.703 -30.516 -27.531 1 56.69 88 ASP A CA 1
ATOM 689 C C . ASP A 1 88 ? 19.766 -30.25 -26.031 1 56.69 88 ASP A C 1
ATOM 691 O O . ASP A 1 88 ? 20.812 -30.469 -25.406 1 56.69 88 ASP A O 1
ATOM 695 N N . ALA A 1 89 ? 18.656 -29.781 -25.469 1 61.78 89 ALA A N 1
ATOM 696 C CA . ALA A 1 89 ? 18.875 -29.25 -24.125 1 61.78 89 ALA A CA 1
ATOM 697 C C . ALA A 1 89 ? 18.891 -30.359 -23.078 1 61.78 89 ALA A C 1
ATOM 699 O O . ALA A 1 89 ? 18.031 -31.25 -23.109 1 61.78 89 ALA A O 1
ATOM 700 N N . ASP A 1 90 ? 19.938 -30.484 -22.406 1 73.19 90 ASP A N 1
ATOM 701 C CA . ASP A 1 90 ? 20.234 -31.266 -21.203 1 73.19 90 ASP A CA 1
ATOM 702 C C . ASP A 1 90 ? 19.328 -30.844 -20.047 1 73.19 90 ASP A C 1
ATOM 704 O O . ASP A 1 90 ? 18.844 -29.719 -20.016 1 73.19 90 ASP A O 1
ATOM 708 N N . SER A 1 91 ? 18.828 -31.859 -19.297 1 77.38 91 SER A N 1
ATOM 709 C CA . SER A 1 91 ? 17.969 -31.641 -18.141 1 77.38 91 SER A CA 1
ATOM 710 C C . SER A 1 91 ? 18.531 -30.547 -17.234 1 77.38 91 SER A C 1
ATOM 712 O O . SER A 1 91 ? 17.797 -29.938 -16.469 1 77.38 91 SER A O 1
ATOM 714 N N . GLU A 1 92 ? 19.766 -30.219 -17.438 1 81.94 92 GLU A N 1
ATOM 715 C CA . GLU A 1 92 ? 20.438 -29.25 -16.578 1 81.94 92 GLU A CA 1
ATOM 716 C C . GLU A 1 92 ? 20.484 -27.875 -17.219 1 81.94 92 GLU A C 1
ATOM 718 O O . GLU A 1 92 ? 21.062 -26.938 -16.641 1 81.94 92 GLU A O 1
ATOM 723 N N . THR A 1 93 ? 19.766 -27.797 -18.375 1 84.69 93 THR A N 1
ATOM 724 C CA . THR A 1 93 ? 19.75 -26.516 -19.078 1 84.69 93 THR A CA 1
ATOM 725 C C . THR A 1 93 ? 18.781 -25.547 -18.422 1 84.69 93 THR A C 1
ATOM 727 O O . THR A 1 93 ? 17.672 -25.938 -18.047 1 84.69 93 THR A O 1
ATOM 730 N N . ASP A 1 94 ? 19.266 -24.328 -18.312 1 86.12 94 ASP A N 1
ATOM 731 C CA . ASP A 1 94 ? 18.422 -23.281 -17.766 1 86.12 94 ASP A CA 1
ATOM 732 C C . ASP A 1 94 ? 17.312 -22.906 -18.75 1 86.12 94 ASP A C 1
ATOM 734 O O . ASP A 1 94 ? 17.547 -22.828 -19.953 1 86.12 94 ASP A O 1
ATOM 738 N N . PHE A 1 95 ? 16.156 -22.766 -18.234 1 86 95 PHE A N 1
ATOM 739 C CA . PHE A 1 95 ? 14.992 -22.281 -18.969 1 86 95 PHE A CA 1
ATOM 740 C C . PHE A 1 95 ? 14.484 -20.969 -18.391 1 86 95 PHE A C 1
ATOM 742 O O . PHE A 1 95 ? 14.07 -20.906 -17.234 1 86 95 PHE A O 1
ATOM 749 N N . ASP A 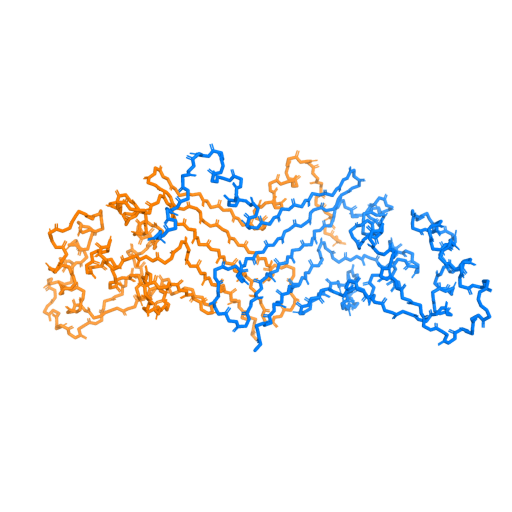1 96 ? 14.516 -19.969 -19.172 1 83.75 96 ASP A N 1
ATOM 750 C CA . ASP A 1 96 ? 14.008 -18.672 -18.75 1 83.75 96 ASP A CA 1
ATOM 751 C C . ASP A 1 96 ? 12.5 -18.562 -18.969 1 83.75 96 ASP A C 1
ATOM 753 O O . ASP A 1 96 ? 12.031 -18.672 -20.109 1 83.75 96 ASP A O 1
ATOM 757 N N . LEU A 1 97 ? 11.789 -18.328 -17.953 1 82.19 97 LEU A N 1
ATOM 758 C CA . LEU A 1 97 ? 10.336 -18.281 -18.031 1 82.19 97 LEU A CA 1
ATOM 759 C C . LEU A 1 97 ? 9.852 -16.891 -18.453 1 82.19 97 LEU A C 1
ATOM 761 O O . LEU A 1 97 ? 8.656 -16.672 -18.641 1 82.19 97 LEU A O 1
ATOM 765 N N . ASP A 1 98 ? 10.703 -15.906 -18.625 1 69.62 98 ASP A N 1
ATOM 766 C CA . ASP A 1 98 ? 10.422 -14.484 -18.828 1 69.62 98 ASP A CA 1
ATOM 767 C C . ASP A 1 98 ? 9.469 -14.273 -20 1 69.62 98 ASP A C 1
ATOM 769 O O . ASP A 1 98 ? 8.484 -13.539 -19.875 1 69.62 98 ASP A O 1
ATOM 773 N N . ALA A 1 99 ? 9.789 -14.906 -21.047 1 63.06 99 ALA A N 1
ATOM 774 C CA . ALA A 1 99 ? 9.023 -14.664 -22.266 1 63.06 99 ALA A CA 1
ATOM 775 C C . ALA A 1 99 ? 7.625 -15.266 -22.156 1 63.06 99 ALA A C 1
ATOM 777 O O . ALA A 1 99 ? 6.723 -14.883 -22.906 1 63.06 99 ALA A O 1
ATOM 778 N N . HIS A 1 100 ? 7.469 -16.078 -21.141 1 66.69 100 HIS A N 1
ATOM 779 C CA . HIS A 1 100 ? 6.25 -16.875 -21.109 1 66.69 100 HIS A CA 1
ATOM 780 C C . HIS A 1 100 ? 5.312 -16.391 -20 1 66.69 100 HIS A C 1
ATOM 782 O O . HIS A 1 100 ? 4.102 -16.609 -20.078 1 66.69 100 HIS A O 1
ATOM 788 N N . LEU A 1 101 ? 5.961 -15.664 -19.047 1 69.75 101 LEU A N 1
ATOM 789 C CA . LEU A 1 101 ? 5.195 -15.273 -17.875 1 69.75 101 LEU A CA 1
ATOM 790 C C . LEU A 1 101 ? 4.363 -14.023 -18.156 1 69.75 101 LEU A C 1
ATOM 792 O O . LEU A 1 101 ? 3.496 -13.656 -17.359 1 69.75 101 LEU A O 1
ATOM 796 N N . ASN A 1 102 ? 4.504 -13.516 -19.344 1 68.06 102 ASN A N 1
ATOM 797 C CA . ASN A 1 102 ? 3.607 -12.422 -19.719 1 68.06 102 ASN A CA 1
ATOM 798 C C . ASN A 1 102 ? 2.213 -12.93 -20.062 1 68.06 102 ASN A C 1
ATOM 800 O O . ASN A 1 102 ? 1.212 -12.289 -19.75 1 68.06 102 ASN A O 1
ATOM 804 N N . THR A 1 103 ? 2.221 -14.141 -20.609 1 71.25 103 THR A N 1
ATOM 805 C CA . THR A 1 103 ? 0.95 -14.742 -21 1 71.25 103 THR A CA 1
ATOM 806 C C . THR A 1 103 ? 0.31 -15.477 -19.828 1 71.25 103 THR A C 1
ATOM 808 O O . THR A 1 103 ? -0.917 -15.57 -19.734 1 71.25 103 THR A O 1
ATOM 811 N N . TYR A 1 104 ? 1.117 -15.945 -18.922 1 81.44 104 TYR A N 1
ATOM 812 C CA . TYR A 1 104 ? 0.617 -16.656 -17.75 1 81.44 104 TYR A CA 1
ATOM 813 C C . TYR A 1 104 ? 1.244 -16.125 -16.469 1 81.44 104 TYR A C 1
ATOM 815 O O . TYR A 1 104 ? 1.987 -16.828 -15.789 1 81.44 104 TYR A O 1
ATOM 823 N N . PRO A 1 105 ? 0.852 -14.891 -16.203 1 88.81 105 PRO A N 1
ATOM 824 C CA . PRO A 1 105 ? 1.297 -14.367 -14.906 1 88.81 105 PRO A CA 1
ATOM 825 C C . PRO A 1 105 ? 0.775 -15.188 -13.727 1 88.81 105 PRO A C 1
ATOM 827 O O . PRO A 1 105 ? -0.068 -16.062 -13.914 1 88.81 105 PRO A O 1
ATOM 830 N N . TYR A 1 106 ? 1.346 -14.984 -12.547 1 93.44 106 TYR A N 1
ATOM 831 C CA . TYR A 1 106 ? 1.017 -15.805 -11.383 1 93.44 106 TYR A CA 1
ATOM 832 C C . TYR A 1 106 ? -0.465 -15.703 -11.047 1 93.44 106 TYR A C 1
ATOM 834 O O . TYR A 1 106 ? -1.06 -16.656 -10.531 1 93.44 106 TYR A O 1
ATOM 842 N N . GLU A 1 107 ? -1.104 -14.602 -11.398 1 95.31 107 GLU A N 1
ATOM 843 C CA . GLU A 1 107 ? -2.518 -14.414 -11.086 1 95.31 107 GLU A CA 1
ATOM 844 C C . GLU A 1 107 ? -3.391 -15.422 -11.82 1 95.31 107 GLU A C 1
ATOM 846 O O . GLU A 1 107 ? -4.379 -15.914 -11.266 1 95.31 107 GLU A O 1
ATOM 851 N N . VAL A 1 108 ? -3.014 -15.695 -13.039 1 93.5 108 VAL A N 1
ATOM 852 C CA . VAL A 1 108 ? -3.781 -16.641 -13.852 1 93.5 108 VAL A CA 1
ATOM 853 C C . VAL A 1 108 ? -3.611 -18.047 -13.305 1 93.5 108 VAL A C 1
ATOM 855 O O . VAL A 1 108 ? -4.559 -18.844 -13.305 1 93.5 108 VAL A O 1
ATOM 858 N N . ILE A 1 109 ? -2.389 -18.328 -12.875 1 94.19 109 ILE A N 1
ATOM 859 C CA . ILE A 1 109 ? -2.146 -19.625 -12.258 1 94.19 109 ILE A CA 1
ATOM 860 C C . ILE A 1 109 ? -2.982 -19.75 -10.984 1 94.19 109 ILE A C 1
ATOM 862 O O . ILE A 1 109 ? -3.627 -20.781 -10.758 1 94.19 109 ILE A O 1
ATOM 866 N N . LEU A 1 110 ? -3.012 -18.734 -10.164 1 96.94 110 LEU A N 1
ATOM 867 C CA . LEU A 1 110 ? -3.82 -18.719 -8.945 1 96.94 110 LEU A CA 1
ATOM 868 C C . LEU A 1 110 ? -5.305 -18.828 -9.281 1 96.94 110 LEU A C 1
ATOM 870 O O . LEU A 1 110 ? -6.055 -19.5 -8.562 1 96.94 110 LEU A O 1
ATOM 874 N N . GLN A 1 111 ? -5.691 -18.188 -10.352 1 96.31 111 GLN A N 1
ATOM 875 C CA . GLN A 1 111 ? -7.094 -18.266 -10.75 1 96.31 111 GLN A CA 1
ATOM 876 C C . GLN A 1 111 ? -7.484 -19.703 -11.109 1 96.31 111 GLN A C 1
ATOM 878 O O . GLN A 1 111 ? -8.578 -20.156 -10.758 1 96.31 111 GLN A O 1
ATOM 883 N N . ASP A 1 112 ? -6.609 -20.375 -11.805 1 95.25 112 ASP A N 1
ATOM 884 C CA . ASP A 1 112 ? -6.871 -21.766 -12.148 1 95.25 112 ASP A CA 1
ATOM 885 C C . ASP A 1 112 ? -7.086 -22.609 -10.891 1 95.25 112 ASP A C 1
ATOM 887 O O . ASP A 1 112 ? -7.949 -23.484 -10.867 1 95.25 112 ASP A O 1
ATOM 891 N N . ILE A 1 113 ? -6.309 -22.375 -9.875 1 96.38 113 ILE A N 1
ATOM 892 C CA . ILE A 1 113 ? -6.441 -23.078 -8.602 1 96.38 113 ILE A CA 1
ATOM 893 C C . ILE A 1 113 ? -7.801 -22.781 -7.984 1 96.38 113 ILE A C 1
ATOM 895 O O . ILE A 1 113 ? -8.5 -23.688 -7.523 1 96.38 113 ILE A O 1
ATOM 899 N N . VAL A 1 114 ? -8.203 -21.516 -7.977 1 96.69 114 VAL A N 1
ATOM 900 C CA . VAL A 1 114 ? -9.492 -21.125 -7.41 1 96.69 114 VAL A CA 1
ATOM 901 C C . VAL A 1 114 ? -10.625 -21.828 -8.148 1 96.69 114 VAL A C 1
ATOM 903 O O . VAL A 1 114 ? -11.562 -22.328 -7.516 1 96.69 114 VAL A O 1
ATOM 906 N N . ARG A 1 115 ? -10.547 -21.969 -9.477 1 95 115 ARG A N 1
ATOM 907 C CA . ARG A 1 115 ? -11.578 -22.594 -10.289 1 95 115 ARG A CA 1
ATOM 908 C C . ARG A 1 115 ? -11.727 -24.062 -9.938 1 95 115 ARG A C 1
ATOM 910 O O . ARG A 1 115 ? -12.836 -24.609 -9.969 1 95 115 ARG A O 1
ATOM 917 N N . ARG A 1 116 ? -10.688 -24.609 -9.586 1 94.12 116 ARG A N 1
ATOM 918 C CA . ARG A 1 116 ? -10.695 -26.047 -9.336 1 94.12 116 ARG A CA 1
ATOM 919 C C . ARG A 1 116 ? -10.953 -26.344 -7.859 1 94.12 116 ARG A C 1
ATOM 921 O O . ARG A 1 116 ? -11.375 -27.453 -7.508 1 94.12 116 ARG A O 1
ATOM 928 N N . SER A 1 117 ? -10.672 -25.438 -7.008 1 94.12 117 SER A N 1
ATOM 929 C CA . SER A 1 117 ? -10.703 -25.688 -5.566 1 94.12 117 SER A CA 1
ATOM 930 C C . SER A 1 117 ? -12.133 -25.891 -5.074 1 94.12 117 SER A C 1
ATOM 932 O O . SER A 1 117 ? -13.039 -25.125 -5.426 1 94.12 117 SER A O 1
ATOM 934 N N . PRO A 1 118 ? -12.352 -26.891 -4.203 1 92.44 118 PRO A N 1
ATOM 935 C CA . PRO A 1 118 ? -13.672 -27.062 -3.602 1 92.44 118 PRO A CA 1
ATOM 936 C C . PRO A 1 118 ? -13.922 -26.109 -2.438 1 92.44 118 PRO A C 1
ATOM 938 O O . PRO A 1 118 ? -15.07 -25.953 -1.999 1 92.44 118 PRO A O 1
ATOM 941 N N . THR A 1 119 ? -12.844 -25.438 -1.941 1 89.81 119 THR A N 1
ATOM 942 C CA . THR A 1 119 ? -13.016 -24.688 -0.706 1 89.81 119 THR A CA 1
ATOM 943 C C . THR A 1 119 ? -12.672 -23.203 -0.923 1 89.81 119 THR A C 1
ATOM 945 O O . THR A 1 119 ? -13.203 -22.344 -0.227 1 89.81 119 THR A O 1
ATOM 948 N N . LEU A 1 120 ? -11.789 -22.922 -1.9 1 94.31 120 LEU A N 1
ATOM 949 C CA . LEU A 1 120 ? -11.375 -21.547 -2.123 1 94.31 120 LEU A CA 1
ATOM 950 C C . LEU A 1 120 ? -12.336 -20.828 -3.07 1 94.31 120 LEU A C 1
ATOM 952 O O . LEU A 1 120 ? -12.523 -21.266 -4.211 1 94.31 120 LEU A O 1
ATOM 956 N N . SER A 1 121 ? -12.961 -19.75 -2.59 1 95.62 121 SER A N 1
ATOM 957 C CA . SER A 1 121 ? -13.828 -18.953 -3.445 1 95.62 121 SER A CA 1
ATOM 958 C C . SER A 1 121 ? -13.055 -17.828 -4.117 1 95.62 121 SER A C 1
ATOM 960 O O . SER A 1 121 ? -13.461 -17.328 -5.168 1 95.62 121 SER A O 1
ATOM 962 N N . TYR A 1 122 ? -12.039 -17.438 -3.467 1 97.88 122 TYR A N 1
ATOM 963 C CA . TYR A 1 122 ? -11.172 -16.391 -4.012 1 97.88 122 TYR A CA 1
ATOM 964 C C . TYR A 1 122 ? -9.82 -16.391 -3.305 1 97.88 122 TYR A C 1
ATOM 966 O O . TYR A 1 122 ? -9.656 -17.031 -2.266 1 97.88 122 TYR A O 1
ATOM 974 N N . LEU A 1 123 ? -8.891 -15.742 -3.908 1 98.06 123 LEU A N 1
ATOM 975 C CA . LEU A 1 123 ? -7.602 -15.398 -3.322 1 98.06 123 LEU A CA 1
ATOM 976 C C . LEU A 1 123 ? -7.34 -13.898 -3.432 1 98.06 123 LEU A C 1
ATOM 978 O O . LEU A 1 123 ? -7.832 -13.242 -4.352 1 98.06 123 LEU A O 1
ATOM 982 N N . THR A 1 124 ? -6.668 -13.383 -2.514 1 98.31 124 THR A N 1
ATOM 983 C CA . THR A 1 124 ? -6.227 -12 -2.588 1 98.31 124 THR A CA 1
ATOM 984 C C . THR A 1 124 ? -4.703 -11.914 -2.549 1 98.31 124 THR A C 1
ATOM 986 O O . THR A 1 124 ? -4.047 -12.742 -1.914 1 98.31 124 THR A O 1
ATOM 989 N N . VAL A 1 125 ? -4.18 -11.008 -3.266 1 98.25 125 VAL A N 1
ATOM 990 C CA . VAL A 1 125 ? -2.771 -10.625 -3.182 1 98.25 125 VAL A CA 1
ATOM 991 C C . VAL A 1 125 ? -2.656 -9.156 -2.805 1 98.25 125 VAL A C 1
ATOM 993 O O . VAL A 1 125 ? -3.045 -8.273 -3.58 1 98.25 125 VAL A O 1
ATOM 996 N N . GLU A 1 126 ? -2.201 -8.883 -1.672 1 98.38 126 GLU A N 1
ATOM 997 C CA . GLU A 1 126 ? -1.964 -7.508 -1.243 1 98.38 126 GLU A CA 1
ATOM 998 C C . GLU A 1 126 ? -0.473 -7.184 -1.223 1 98.38 126 GLU A C 1
ATOM 1000 O O . GLU A 1 126 ? 0.339 -8 -0.783 1 98.38 126 GLU A O 1
ATOM 1005 N N . VAL A 1 127 ? -0.117 -6.027 -1.73 1 98.25 127 VAL A N 1
ATOM 1006 C CA . VAL A 1 127 ? 1.272 -5.633 -1.933 1 98.25 127 VAL A CA 1
ATOM 1007 C C . VAL A 1 127 ? 1.521 -4.27 -1.287 1 98.25 127 VAL A C 1
ATOM 1009 O O . VAL A 1 127 ? 0.713 -3.35 -1.435 1 98.25 127 VAL A O 1
ATOM 1012 N N . ALA A 1 128 ? 2.539 -4.195 -0.504 1 98.5 128 ALA A N 1
ATOM 1013 C CA . ALA A 1 128 ? 3.057 -2.902 -0.057 1 98.5 128 ALA A CA 1
ATOM 1014 C C . ALA A 1 128 ? 4.223 -2.449 -0.927 1 98.5 128 ALA A C 1
ATOM 1016 O O . ALA A 1 128 ? 5.211 -3.172 -1.078 1 98.5 128 ALA A O 1
ATOM 1017 N N . HIS A 1 129 ? 4.121 -1.314 -1.506 1 98.25 129 HIS A N 1
ATOM 1018 C CA . HIS A 1 129 ? 5.207 -0.716 -2.277 1 98.25 129 HIS A CA 1
ATOM 1019 C C . HIS A 1 129 ? 6.031 0.236 -1.42 1 98.25 129 HIS A C 1
ATOM 1021 O O . HIS A 1 129 ? 5.488 1.159 -0.809 1 98.25 129 HIS A O 1
ATOM 1027 N N . THR A 1 130 ? 7.289 0.041 -1.365 1 97.31 130 THR A N 1
ATOM 1028 C CA . THR A 1 130 ? 8.172 0.894 -0.581 1 97.31 130 THR A CA 1
ATOM 1029 C C . THR A 1 130 ? 9.43 1.244 -1.374 1 97.31 130 THR A C 1
ATOM 1031 O O . THR A 1 130 ? 9.703 0.644 -2.416 1 97.31 130 THR A O 1
ATOM 1034 N N . CYS A 1 131 ? 10.047 2.195 -0.919 1 96.38 131 CYS A N 1
ATOM 1035 C CA . CYS A 1 131 ? 11.289 2.697 -1.507 1 96.38 131 CYS A CA 1
ATOM 1036 C C . CYS A 1 131 ? 12.32 3.01 -0.426 1 96.38 131 CYS A C 1
ATOM 1038 O O . CYS A 1 131 ? 11.961 3.422 0.678 1 96.38 131 CYS A O 1
ATOM 1040 N N . THR A 1 132 ? 13.609 2.832 -0.756 1 94.56 132 THR A N 1
ATOM 1041 C CA . THR A 1 132 ? 14.648 3.088 0.229 1 94.56 132 THR A CA 1
ATOM 1042 C C . THR A 1 132 ? 14.852 4.59 0.429 1 94.56 132 THR A C 1
ATOM 1044 O O . THR A 1 132 ? 15.438 5.016 1.425 1 94.56 132 THR A O 1
ATOM 1047 N N . LYS A 1 133 ? 14.398 5.363 -0.49 1 94.31 133 LYS A N 1
ATOM 1048 C CA . LYS A 1 133 ? 14.391 6.82 -0.369 1 94.31 133 LYS A CA 1
ATOM 1049 C C . LYS A 1 133 ? 12.961 7.355 -0.278 1 94.31 133 LYS A C 1
ATOM 1051 O O . LYS A 1 133 ? 12.062 6.848 -0.946 1 94.31 133 LYS A O 1
ATOM 1056 N N . MET A 1 134 ? 12.867 8.375 0.549 1 94.62 134 MET A N 1
ATOM 1057 C CA . MET A 1 134 ? 11.555 9.016 0.633 1 94.62 134 MET A CA 1
ATOM 1058 C C . MET A 1 134 ? 11.273 9.836 -0.619 1 94.62 134 MET A C 1
ATOM 1060 O O . MET A 1 134 ? 11.898 10.875 -0.839 1 94.62 134 MET A O 1
ATOM 1064 N N . ARG A 1 135 ? 10.359 9.266 -1.488 1 92.88 135 ARG A N 1
ATOM 1065 C CA . ARG A 1 135 ? 9.961 9.945 -2.719 1 92.88 135 ARG A CA 1
ATOM 1066 C C . ARG A 1 135 ? 8.453 9.844 -2.936 1 92.88 135 ARG A C 1
ATOM 1068 O O . ARG A 1 135 ? 7.832 8.852 -2.545 1 92.88 135 ARG A O 1
ATOM 1075 N N . PRO A 1 136 ? 7.828 10.852 -3.574 1 89.75 136 PRO A N 1
ATOM 1076 C CA . PRO A 1 136 ? 6.379 10.867 -3.781 1 89.75 136 PRO A CA 1
ATOM 1077 C C . PRO A 1 136 ? 5.871 9.609 -4.492 1 89.75 136 PRO A C 1
ATOM 1079 O O . PRO A 1 136 ? 4.727 9.203 -4.281 1 89.75 136 PRO A O 1
ATOM 1082 N N . ASP A 1 137 ? 6.645 8.984 -5.293 1 89.62 137 ASP A N 1
ATOM 1083 C CA . ASP A 1 137 ? 6.176 7.84 -6.074 1 89.62 137 ASP A CA 1
ATOM 1084 C C . ASP A 1 137 ? 6.707 6.527 -5.496 1 89.62 137 ASP A C 1
ATOM 1086 O O . ASP A 1 137 ? 6.648 5.488 -6.156 1 89.62 137 ASP A O 1
ATOM 1090 N N . GLY A 1 138 ? 7.113 6.613 -4.293 1 94.5 138 GLY A N 1
ATOM 1091 C CA . GLY A 1 138 ? 7.84 5.453 -3.797 1 94.5 138 GLY A CA 1
ATOM 1092 C C . GLY A 1 138 ? 7.008 4.574 -2.885 1 94.5 138 GLY A C 1
ATOM 1093 O O . GLY A 1 138 ? 7.438 3.48 -2.508 1 94.5 138 GLY A O 1
ATOM 1094 N N . PHE A 1 139 ? 5.844 5.082 -2.539 1 97.75 139 PHE A N 1
ATOM 1095 C CA . PHE A 1 139 ? 5.145 4.379 -1.472 1 97.75 139 PHE A CA 1
ATOM 1096 C C . PHE A 1 139 ? 3.676 4.184 -1.824 1 97.75 139 PHE A C 1
ATOM 1098 O O . PHE A 1 139 ? 3.107 4.965 -2.59 1 97.75 139 PHE A O 1
ATOM 1105 N N . GLY A 1 140 ? 3.043 3.168 -1.251 1 98.19 140 GLY A N 1
ATOM 1106 C CA . GLY A 1 140 ? 1.651 2.814 -1.483 1 98.19 140 GLY A CA 1
ATOM 1107 C C . GLY A 1 140 ? 1.403 1.318 -1.46 1 98.19 140 GLY A C 1
ATOM 1108 O O . GLY A 1 140 ? 2.049 0.588 -0.706 1 98.19 140 GLY A O 1
ATOM 1109 N N . GLY A 1 141 ? 0.405 0.941 -2.123 1 98.44 141 GLY A N 1
ATOM 1110 C CA . GLY A 1 141 ? 0.094 -0.478 -2.186 1 98.44 141 GLY A CA 1
ATOM 1111 C C . GLY A 1 141 ? -0.839 -0.833 -3.328 1 98.44 141 GLY A C 1
ATOM 1112 O O . GLY A 1 141 ? -1.247 0.039 -4.098 1 98.44 141 GLY A O 1
ATOM 1113 N N . SER A 1 142 ? -1.049 -2.072 -3.477 1 98.44 142 SER A N 1
ATOM 1114 C CA . SER A 1 142 ? -2.006 -2.602 -4.441 1 98.44 142 SER A CA 1
ATOM 1115 C C . SER A 1 142 ? -2.66 -3.881 -3.932 1 98.44 142 SER A C 1
ATOM 1117 O O . SER A 1 142 ? -2.174 -4.492 -2.98 1 98.44 142 SER A O 1
ATOM 1119 N N . ALA A 1 143 ? -3.787 -4.176 -4.492 1 98.31 143 ALA A N 1
ATOM 1120 C CA . ALA A 1 143 ? -4.559 -5.367 -4.152 1 98.31 143 ALA A CA 1
ATOM 1121 C C . ALA A 1 143 ? -5.098 -6.047 -5.406 1 98.31 143 ALA A C 1
ATOM 1123 O O . ALA A 1 143 ? -5.535 -5.375 -6.344 1 98.31 143 ALA A O 1
ATOM 1124 N N . THR A 1 144 ? -4.996 -7.316 -5.414 1 98.38 144 THR A N 1
ATOM 1125 C CA . THR A 1 144 ? -5.582 -8.148 -6.461 1 98.38 144 THR A CA 1
ATOM 1126 C C . THR A 1 144 ? -6.574 -9.148 -5.867 1 98.38 144 THR A C 1
ATOM 1128 O O . THR A 1 144 ? -6.266 -9.828 -4.887 1 98.38 144 THR A O 1
ATOM 1131 N N . LEU A 1 145 ? -7.738 -9.117 -6.363 1 98.56 145 LEU A N 1
ATOM 1132 C CA . LEU A 1 145 ? -8.742 -10.117 -6.039 1 98.56 145 LEU A CA 1
ATOM 1133 C C . LEU A 1 145 ? -8.875 -11.141 -7.168 1 98.56 145 LEU A C 1
ATOM 1135 O O . LEU A 1 145 ? -9.172 -10.773 -8.305 1 98.56 145 LEU A O 1
ATOM 1139 N N . ILE A 1 146 ? -8.617 -12.344 -6.836 1 98.25 146 ILE A N 1
ATOM 1140 C CA . ILE A 1 146 ? -8.625 -13.422 -7.82 1 98.25 146 ILE A CA 1
ATOM 1141 C C . ILE A 1 146 ? -9.773 -14.383 -7.523 1 98.25 146 ILE A C 1
ATOM 1143 O O . ILE A 1 146 ? -9.789 -15.039 -6.48 1 98.25 146 ILE A O 1
ATOM 1147 N N . HIS A 1 147 ? -10.758 -14.461 -8.352 1 97.81 147 HIS A N 1
ATOM 1148 C CA . HIS A 1 147 ? -11.891 -15.375 -8.227 1 97.81 147 HIS A CA 1
ATOM 1149 C C . HIS A 1 147 ? -12.133 -16.125 -9.531 1 97.81 147 HIS A C 1
ATOM 1151 O O . HIS A 1 147 ? -11.469 -15.859 -10.539 1 97.81 147 HIS A O 1
ATOM 1157 N N . ALA A 1 148 ? -13.016 -17.078 -9.547 1 96.25 148 ALA A N 1
ATOM 1158 C CA . ALA A 1 148 ? -13.188 -18.016 -10.648 1 96.25 148 ALA A CA 1
ATOM 1159 C C . ALA A 1 148 ? -13.516 -17.281 -11.945 1 96.25 148 ALA A C 1
ATOM 1161 O O . ALA A 1 148 ? -13.086 -17.703 -13.031 1 96.25 148 ALA A O 1
ATOM 1162 N N . GLU A 1 149 ? -14.234 -16.188 -11.859 1 96.31 149 GLU A N 1
ATOM 1163 C CA . GLU A 1 149 ? -14.773 -15.539 -13.055 1 96.31 149 GLU A CA 1
ATOM 1164 C C . GLU A 1 149 ? -13.93 -14.336 -13.461 1 96.31 149 GLU A C 1
ATOM 1166 O O . GLU A 1 149 ? -14.219 -13.688 -14.469 1 96.31 149 GLU A O 1
ATOM 1171 N N . GLY A 1 150 ? -12.93 -14.039 -12.656 1 96.69 150 GLY A N 1
ATOM 1172 C CA . GLY A 1 150 ? -12.156 -12.867 -13.055 1 96.69 150 GLY A CA 1
ATOM 1173 C C . GLY A 1 150 ? -11.055 -12.523 -12.07 1 96.69 150 GLY A C 1
ATOM 1174 O O . GLY A 1 150 ? -10.914 -13.172 -11.031 1 96.69 150 GLY A O 1
ATOM 1175 N N . ILE A 1 151 ? -10.203 -11.508 -12.445 1 97.5 151 ILE A N 1
ATOM 1176 C CA . ILE A 1 151 ? -9.117 -10.93 -11.672 1 97.5 151 ILE A CA 1
ATOM 1177 C C . ILE A 1 151 ? -9.273 -9.414 -11.609 1 97.5 151 ILE A C 1
ATOM 1179 O O . ILE A 1 151 ? -9.305 -8.742 -12.648 1 97.5 151 ILE A O 1
ATOM 1183 N N . GLU A 1 152 ? -9.453 -8.891 -10.438 1 97.69 152 GLU A N 1
ATOM 1184 C CA . GLU A 1 152 ? -9.578 -7.449 -10.234 1 97.69 152 GLU A CA 1
ATOM 1185 C C . GLU A 1 152 ? -8.305 -6.867 -9.625 1 97.69 152 GLU A C 1
ATOM 1187 O O . GLU A 1 152 ? -7.742 -7.434 -8.688 1 97.69 152 GLU A O 1
ATOM 1192 N N . PHE A 1 153 ? -7.848 -5.82 -10.156 1 97.88 153 PHE A N 1
ATOM 1193 C CA . PHE A 1 153 ? -6.633 -5.176 -9.672 1 97.88 153 PHE A CA 1
ATOM 1194 C C . PHE A 1 153 ? -6.875 -3.695 -9.414 1 97.88 153 PHE A C 1
ATOM 1196 O O . PHE A 1 153 ? -7.566 -3.029 -10.188 1 97.88 153 PHE A O 1
ATOM 1203 N N . GLN A 1 154 ? -6.355 -3.195 -8.312 1 97.81 154 GLN A N 1
ATOM 1204 C CA . GLN A 1 154 ? -6.332 -1.761 -8.055 1 97.81 154 GLN A CA 1
ATOM 1205 C C . GLN A 1 154 ? -5.109 -1.372 -7.227 1 97.81 154 GLN A C 1
ATOM 1207 O O . GLN A 1 154 ? -4.707 -2.107 -6.324 1 97.81 154 GLN A O 1
ATOM 1212 N N . SER A 1 155 ? -4.484 -0.259 -7.508 1 98.06 155 SER A N 1
ATOM 1213 C CA . SER A 1 155 ? -3.398 0.311 -6.719 1 98.06 155 SER A CA 1
ATOM 1214 C C . SER A 1 155 ? -3.812 1.633 -6.082 1 98.06 155 SER A C 1
ATOM 1216 O O . SER A 1 155 ? -4.785 2.258 -6.512 1 98.06 155 SER A O 1
ATOM 1218 N N . THR A 1 156 ? -3.09 2.029 -5.078 1 98.06 156 THR A N 1
ATOM 1219 C CA . THR A 1 156 ? -3.383 3.305 -4.434 1 98.06 156 THR A CA 1
ATOM 1220 C C . THR A 1 156 ? -3.146 4.465 -5.395 1 98.06 156 THR A C 1
ATOM 1222 O O . THR A 1 156 ? -3.918 5.426 -5.418 1 98.06 156 THR A O 1
ATOM 1225 N N . SER A 1 157 ? -2.092 4.387 -6.188 1 97 157 SER A N 1
ATOM 1226 C CA . SER A 1 157 ? -1.842 5.418 -7.188 1 97 157 SER A CA 1
ATOM 1227 C C . SER A 1 157 ? -2.963 5.473 -8.219 1 97 157 SER A C 1
ATOM 1229 O O . SER A 1 157 ? -3.361 6.555 -8.656 1 97 157 SER A O 1
ATOM 1231 N N . GLY A 1 158 ? -3.398 4.258 -8.586 1 96.19 158 GLY A N 1
ATOM 1232 C CA . GLY A 1 158 ? -4.52 4.207 -9.508 1 96.19 158 GLY A CA 1
ATOM 1233 C C . GLY A 1 158 ? -5.793 4.809 -8.938 1 96.19 158 GLY A C 1
ATOM 1234 O O . GLY A 1 158 ? -6.523 5.512 -9.641 1 96.19 158 GLY A O 1
ATOM 1235 N N . LEU A 1 159 ? -6.051 4.598 -7.711 1 96 159 LEU A N 1
ATOM 1236 C CA . LEU A 1 159 ? -7.207 5.16 -7.023 1 96 159 LEU A CA 1
ATOM 1237 C C . LEU A 1 159 ? -7.156 6.684 -7.023 1 96 159 LEU A C 1
ATOM 1239 O O . LEU A 1 159 ? -8.172 7.344 -7.258 1 96 159 LEU A O 1
ATOM 1243 N N . LEU A 1 160 ? -5.984 7.199 -6.727 1 97.19 160 LEU A N 1
ATOM 1244 C CA . LEU A 1 160 ? -5.82 8.648 -6.699 1 97.19 160 LEU A CA 1
ATOM 1245 C C . LEU A 1 160 ? -6.055 9.25 -8.078 1 97.19 160 LEU A C 1
ATOM 1247 O O . LEU A 1 160 ? -6.766 10.25 -8.211 1 97.19 160 LEU A O 1
ATOM 1251 N N . GLU A 1 161 ? -5.484 8.602 -9.102 1 96.25 161 GLU A N 1
ATOM 1252 C CA . GLU A 1 161 ? -5.66 9.094 -10.469 1 96.25 161 GLU A CA 1
ATOM 1253 C C . GLU A 1 161 ? -7.133 9.117 -10.859 1 96.25 161 GLU A C 1
ATOM 1255 O O . GLU A 1 161 ? -7.605 10.094 -11.445 1 96.25 161 GLU A O 1
ATOM 1260 N N . MET A 1 162 ? -7.801 8.078 -10.523 1 95.81 162 MET A N 1
ATOM 1261 C CA . MET A 1 162 ? -9.219 7.988 -10.852 1 95.81 162 MET A CA 1
ATOM 1262 C C . MET A 1 162 ? -10.016 9.062 -10.117 1 95.81 162 MET A C 1
ATOM 1264 O O . MET A 1 162 ? -10.883 9.711 -10.711 1 95.81 162 MET A O 1
ATOM 1268 N N . ALA A 1 163 ? -9.727 9.258 -8.852 1 96.25 163 ALA A N 1
ATOM 1269 C CA . ALA A 1 163 ? -10.445 10.242 -8.047 1 96.25 163 ALA A CA 1
ATOM 1270 C C . ALA A 1 163 ? -10.188 11.664 -8.547 1 96.25 163 ALA A C 1
ATOM 1272 O O . ALA A 1 163 ? -11.117 12.461 -8.664 1 96.25 163 ALA A O 1
ATOM 1273 N N . ILE A 1 164 ? -8.938 11.93 -8.844 1 96.56 164 ILE A N 1
ATOM 1274 C CA . ILE A 1 164 ? -8.547 13.242 -9.352 1 96.56 164 ILE A CA 1
ATOM 1275 C C . ILE A 1 164 ? -9.266 13.523 -10.664 1 96.56 164 ILE A C 1
ATOM 1277 O O . ILE A 1 164 ? -9.789 14.625 -10.867 1 96.56 164 ILE A O 1
ATOM 1281 N N . SER A 1 165 ? -9.305 12.523 -11.516 1 96.19 165 SER A N 1
ATOM 1282 C CA . SER A 1 165 ? -9.984 12.664 -12.805 1 96.19 165 SER A CA 1
ATOM 1283 C C . SER A 1 165 ? -11.484 12.859 -12.617 1 96.19 165 SER A C 1
ATOM 1285 O O . SER A 1 165 ? -12.086 13.734 -13.242 1 96.19 165 SER A O 1
ATOM 1287 N N . ALA A 1 166 ? -12.07 12.07 -11.742 1 95.56 166 ALA A N 1
ATOM 1288 C CA . ALA A 1 166 ? -13.508 12.117 -11.508 1 95.56 166 ALA A CA 1
ATOM 1289 C C . ALA A 1 166 ? -13.93 13.477 -10.961 1 95.56 166 ALA A C 1
ATOM 1291 O O . ALA A 1 166 ? -15.008 13.984 -11.297 1 95.56 166 ALA A O 1
ATOM 1292 N N . LEU A 1 167 ? -13.094 14.062 -10.188 1 95.38 167 LEU A N 1
ATOM 1293 C CA . LEU A 1 167 ? -13.406 15.328 -9.539 1 95.38 167 LEU A CA 1
ATOM 1294 C C . LEU A 1 167 ? -12.906 16.5 -10.375 1 95.38 167 LEU A C 1
ATOM 1296 O O . LEU A 1 167 ? -13.07 17.656 -9.984 1 95.38 167 LEU A O 1
ATOM 1300 N N . LYS A 1 168 ? -12.227 16.219 -11.508 1 93.69 168 LYS A N 1
ATOM 1301 C CA . LYS A 1 168 ? -11.711 17.203 -12.445 1 93.69 168 LYS A CA 1
ATOM 1302 C C . LYS A 1 168 ? -10.789 18.203 -11.734 1 93.69 168 LYS A C 1
ATOM 1304 O O . LYS A 1 168 ? -10.906 19.406 -11.93 1 93.69 168 LYS A O 1
ATOM 1309 N N . LEU A 1 169 ? -10 17.547 -10.828 1 93.06 169 LEU A N 1
ATOM 1310 C CA . LEU A 1 169 ? -9.039 18.391 -10.125 1 93.06 169 LEU A CA 1
ATOM 1311 C C . LEU A 1 169 ? -7.852 18.734 -11.023 1 93.06 169 LEU A C 1
ATOM 1313 O O . LEU A 1 169 ? -7.414 17.891 -11.812 1 93.06 169 LEU A O 1
ATOM 1317 N N . GLN A 1 170 ? -7.414 19.969 -10.914 1 85.19 170 GLN A N 1
ATOM 1318 C CA . GLN A 1 170 ? -6.293 20.422 -11.734 1 85.19 170 GLN A CA 1
ATOM 1319 C C . GLN A 1 170 ? -4.961 20.141 -11.039 1 85.19 170 GLN A C 1
ATOM 1321 O O . GLN A 1 170 ? -4.844 20.281 -9.82 1 85.19 170 GLN A O 1
ATOM 1326 N N . ASP A 1 171 ? -4.031 19.562 -11.82 1 78.38 171 ASP A N 1
ATOM 1327 C CA . ASP A 1 171 ? -2.693 19.375 -11.273 1 78.38 171 ASP A CA 1
ATOM 1328 C C . ASP A 1 171 ? -2.045 20.719 -10.922 1 78.38 171 ASP A C 1
ATOM 1330 O O . ASP A 1 171 ? -2.34 21.734 -11.547 1 78.38 171 ASP A O 1
ATOM 1334 N N . CYS A 1 172 ? -1.534 20.766 -9.672 1 65.75 172 CYS A N 1
ATOM 1335 C CA . CYS A 1 172 ? -0.825 21.984 -9.336 1 65.75 172 CYS A CA 1
ATOM 1336 C C . CYS A 1 172 ? 0.156 22.375 -10.43 1 65.75 172 CYS A C 1
ATOM 1338 O O . CYS A 1 172 ? 0.828 21.516 -11 1 65.75 172 CYS A O 1
ATOM 1340 N N . PRO A 1 173 ? -0.025 23.516 -11.031 1 55.41 173 PRO A N 1
ATOM 1341 C CA . PRO A 1 173 ? 0.898 23.953 -12.086 1 55.41 173 PRO A CA 1
ATOM 1342 C C . PRO A 1 173 ? 2.361 23.703 -11.727 1 55.41 173 PRO A C 1
ATOM 1344 O O . PRO A 1 173 ? 2.74 23.812 -10.555 1 55.41 173 PRO A O 1
ATOM 1347 N N . ALA A 1 174 ? 2.836 22.703 -12.438 1 44.53 174 ALA A N 1
ATOM 1348 C CA . ALA A 1 174 ? 4.289 22.672 -12.281 1 44.53 174 ALA A CA 1
ATOM 1349 C C . ALA A 1 174 ? 4.863 24.078 -12.188 1 44.53 174 ALA A C 1
ATOM 1351 O O . ALA A 1 174 ? 4.395 25 -12.867 1 44.53 174 ALA A O 1
ATOM 1352 N N . ALA A 1 175 ? 5.34 24.422 -10.945 1 37.44 175 ALA A N 1
ATOM 1353 C CA . ALA A 1 175 ? 6.07 25.672 -11 1 37.44 175 ALA A CA 1
ATOM 1354 C C . ALA A 1 175 ? 6.781 25.844 -12.336 1 37.44 175 ALA A C 1
ATOM 1356 O O . ALA A 1 175 ? 7.66 25.062 -12.68 1 37.44 175 ALA A O 1
ATOM 1357 N N . GLY A 1 176 ? 6.102 26.172 -13.391 1 28.08 176 GLY A N 1
ATOM 1358 C CA . GLY A 1 176 ? 6.871 26.672 -14.516 1 28.08 176 GLY A CA 1
ATOM 1359 C C . GLY A 1 176 ? 7.941 27.672 -14.102 1 28.08 176 GLY A C 1
ATOM 1360 O O . GLY A 1 176 ? 7.816 28.328 -13.07 1 28.08 176 GLY A O 1
ATOM 1361 N N . MET B 1 1 ? 7.945 -9.859 18.828 1 73.69 1 MET B N 1
ATOM 1362 C CA . MET B 1 1 ? 6.945 -8.797 18.781 1 73.69 1 MET B CA 1
ATOM 1363 C C . MET B 1 1 ? 6.746 -8.297 17.359 1 73.69 1 MET B C 1
ATOM 1365 O O . MET B 1 1 ? 7.703 -8.211 16.578 1 73.69 1 MET B O 1
ATOM 1369 N N . THR B 1 2 ? 5.531 -8.344 16.766 1 87.19 2 THR B N 1
ATOM 1370 C CA . THR B 1 2 ? 5.184 -7.949 15.406 1 87.19 2 THR B CA 1
ATOM 1371 C C . THR B 1 2 ? 5.023 -6.434 15.305 1 87.19 2 THR B C 1
ATOM 1373 O O . THR B 1 2 ? 4.262 -5.832 16.062 1 87.19 2 THR B O 1
ATOM 1376 N N . ASP B 1 3 ? 5.969 -5.75 14.531 1 92.12 3 ASP B N 1
ATOM 1377 C CA . ASP B 1 3 ? 5.883 -4.309 14.336 1 92.12 3 ASP B CA 1
ATOM 1378 C C . ASP B 1 3 ? 5.219 -3.975 13 1 92.12 3 ASP B C 1
ATOM 1380 O O . ASP B 1 3 ? 5.551 -4.566 11.969 1 92.12 3 ASP B O 1
ATOM 1384 N N . TYR B 1 4 ? 4.281 -3.104 13.102 1 94.56 4 TYR B N 1
ATOM 1385 C CA . TYR B 1 4 ? 3.623 -2.578 11.906 1 94.56 4 TYR B CA 1
ATOM 1386 C C . TYR B 1 4 ? 4.141 -1.184 11.57 1 94.56 4 TYR B C 1
ATOM 1388 O O . TYR B 1 4 ? 4.387 -0.373 12.469 1 94.56 4 TYR B O 1
ATOM 1396 N N . HIS B 1 5 ? 4.379 -0.965 10.312 1 95.94 5 HIS B N 1
ATOM 1397 C CA . HIS B 1 5 ? 4.824 0.343 9.844 1 95.94 5 HIS B CA 1
ATOM 1398 C C . HIS B 1 5 ? 3.873 0.906 8.789 1 95.94 5 HIS B C 1
ATOM 1400 O O . HIS B 1 5 ? 3.258 0.15 8.039 1 95.94 5 HIS B O 1
ATOM 1406 N N . SER B 1 6 ? 3.789 2.195 8.781 1 96.94 6 SER B N 1
ATOM 1407 C CA . SER B 1 6 ? 2.979 2.932 7.816 1 96.94 6 SER B CA 1
ATOM 1408 C C . SER B 1 6 ? 3.766 4.086 7.199 1 96.94 6 SER B C 1
ATOM 1410 O O . SER B 1 6 ? 3.521 5.25 7.52 1 96.94 6 SER B O 1
ATOM 1412 N N . THR B 1 7 ? 4.707 3.762 6.34 1 97.62 7 THR B N 1
ATOM 1413 C CA . THR B 1 7 ? 5.516 4.773 5.672 1 97.62 7 THR B CA 1
ATOM 1414 C C . THR B 1 7 ? 4.652 5.633 4.75 1 97.62 7 THR B C 1
ATOM 1416 O O . THR B 1 7 ? 3.855 5.109 3.969 1 97.62 7 THR B O 1
ATOM 1419 N N . SER B 1 8 ? 4.809 6.984 4.84 1 97.31 8 SER B N 1
ATOM 1420 C CA . SER B 1 8 ? 3.865 7.871 4.164 1 97.31 8 SER B CA 1
ATOM 1421 C C . SER B 1 8 ? 4.582 9.062 3.535 1 97.31 8 SER B C 1
ATOM 1423 O O . SER B 1 8 ? 5.629 9.492 4.023 1 97.31 8 SER B O 1
ATOM 1425 N N . VAL B 1 9 ? 4.008 9.555 2.492 1 97.88 9 VAL B N 1
ATOM 1426 C CA . VAL B 1 9 ? 4.492 10.766 1.836 1 97.88 9 VAL B CA 1
ATOM 1427 C C . VAL B 1 9 ? 3.312 11.656 1.461 1 97.88 9 VAL B C 1
ATOM 1429 O O . VAL B 1 9 ? 2.268 11.164 1.025 1 97.88 9 VAL B O 1
ATOM 1432 N N . VAL B 1 10 ? 3.447 12.914 1.68 1 98 10 VAL B N 1
ATOM 1433 C CA . VAL B 1 10 ? 2.504 13.93 1.21 1 98 10 VAL B CA 1
ATOM 1434 C C . VAL B 1 10 ? 2.992 14.516 -0.112 1 98 10 VAL B C 1
ATOM 1436 O O . VAL B 1 10 ? 4.176 14.836 -0.257 1 98 10 VAL B O 1
ATOM 1439 N N . ASP B 1 11 ? 2.115 14.641 -1.083 1 97 11 ASP B N 1
ATOM 1440 C CA . ASP B 1 11 ? 2.467 15.156 -2.402 1 97 11 ASP B CA 1
ATOM 1441 C C . ASP B 1 11 ? 1.365 16.062 -2.955 1 97 11 ASP B C 1
ATOM 1443 O O . ASP B 1 11 ? 0.178 15.773 -2.777 1 97 11 ASP B O 1
ATOM 1447 N N . PRO B 1 12 ? 1.704 17.141 -3.598 1 96.44 12 PRO B N 1
ATOM 1448 C CA . PRO B 1 12 ? 3.051 17.688 -3.787 1 96.44 12 PRO B CA 1
ATOM 1449 C C . PRO B 1 12 ? 3.586 18.375 -2.539 1 96.44 12 PRO B C 1
ATOM 1451 O O . PRO B 1 12 ? 2.943 18.344 -1.486 1 96.44 12 PRO B O 1
ATOM 1454 N N . LYS B 1 13 ? 4.867 18.859 -2.592 1 97.12 13 LYS B N 1
ATOM 1455 C CA . LYS B 1 13 ? 5.438 19.688 -1.53 1 97.12 13 LYS B CA 1
ATOM 1456 C C . LYS B 1 13 ? 4.59 20.938 -1.288 1 97.12 13 LYS B C 1
ATOM 1458 O O . LYS B 1 13 ? 3.986 21.469 -2.219 1 97.12 13 LYS B O 1
ATOM 1463 N N . ILE B 1 14 ? 4.613 21.375 -0.08 1 97.38 14 ILE B N 1
ATOM 1464 C CA . ILE B 1 14 ? 3.744 22.484 0.292 1 97.38 14 ILE B CA 1
ATOM 1465 C C . ILE B 1 14 ? 4.566 23.766 0.41 1 97.38 14 ILE B C 1
ATOM 1467 O O . ILE B 1 14 ? 5.48 23.859 1.236 1 97.38 14 ILE B O 1
ATOM 1471 N N . PRO B 1 15 ? 4.273 24.75 -0.38 1 96.56 15 PRO B N 1
ATOM 1472 C CA . PRO B 1 15 ? 4.969 26.031 -0.194 1 96.56 15 PRO B CA 1
ATOM 1473 C C . PRO B 1 15 ? 4.816 26.578 1.222 1 96.56 15 PRO B C 1
ATOM 1475 O O . PRO B 1 15 ? 3.713 26.594 1.771 1 96.56 15 PRO B O 1
ATOM 1478 N N . LEU B 1 16 ? 5.859 27.094 1.765 1 95.5 16 LEU B N 1
ATOM 1479 C CA . LEU B 1 16 ? 5.82 27.609 3.125 1 95.5 16 LEU B CA 1
ATOM 1480 C C . LEU B 1 16 ? 4.848 28.781 3.227 1 95.5 16 LEU B C 1
ATOM 1482 O O . LEU B 1 16 ? 4.203 28.969 4.262 1 95.5 16 LEU B O 1
ATOM 1486 N N . SER B 1 17 ? 4.723 29.516 2.143 1 94.19 17 SER B N 1
ATOM 1487 C CA . SER B 1 17 ? 3.861 30.688 2.129 1 94.19 17 SER B CA 1
ATOM 1488 C C . SER B 1 17 ? 2.391 30.297 2.238 1 94.19 17 SER B C 1
ATOM 1490 O O . SER B 1 17 ? 1.543 31.125 2.562 1 94.19 17 SER B O 1
ATOM 1492 N N . ASP B 1 18 ? 2.105 29.047 2.004 1 94.88 18 ASP B N 1
ATOM 1493 C CA . ASP B 1 18 ? 0.717 28.594 2.018 1 94.88 18 ASP B CA 1
ATOM 1494 C C . ASP B 1 18 ? 0.312 28.109 3.406 1 94.88 18 ASP B C 1
ATOM 1496 O O . ASP B 1 18 ? -0.854 27.781 3.639 1 94.88 18 ASP B O 1
ATOM 1500 N N . MET B 1 19 ? 1.232 28.062 4.332 1 95.56 19 MET B N 1
ATOM 1501 C CA . MET B 1 19 ? 0.957 27.531 5.664 1 95.56 19 MET B CA 1
ATOM 1502 C C . MET B 1 19 ? 1.049 28.641 6.715 1 95.56 19 MET B C 1
ATOM 1504 O O . MET B 1 19 ? 1.938 29.484 6.652 1 95.56 19 MET B O 1
ATOM 1508 N N . SER B 1 20 ? 0.122 28.547 7.633 1 95.94 20 SER B N 1
ATOM 1509 C CA . SER B 1 20 ? 0.311 29.375 8.82 1 95.94 20 SER B CA 1
ATOM 1510 C C . SER B 1 20 ? 1.378 28.781 9.742 1 95.94 20 SER B C 1
ATOM 1512 O O . SER B 1 20 ? 1.668 27.594 9.68 1 95.94 20 SER B O 1
ATOM 1514 N N . PRO B 1 21 ? 1.9 29.625 10.617 1 96.62 21 PRO B N 1
ATOM 1515 C CA . PRO B 1 21 ? 2.887 29.109 11.57 1 96.62 21 PRO B CA 1
ATOM 1516 C C . PRO B 1 21 ? 2.342 27.969 12.422 1 96.62 21 PRO B C 1
ATOM 1518 O O . PRO B 1 21 ? 3.074 27.031 12.75 1 96.62 21 PRO B O 1
ATOM 1521 N N . LEU B 1 22 ? 1.064 28.016 12.781 1 95.69 22 LEU B N 1
ATOM 1522 C CA . LEU B 1 22 ? 0.448 26.969 13.594 1 95.69 22 LEU B CA 1
ATOM 1523 C C . LEU B 1 22 ? 0.335 25.672 12.805 1 95.69 22 LEU B C 1
ATOM 1525 O O . LEU B 1 22 ? 0.63 24.594 13.328 1 95.69 22 LEU B O 1
ATOM 1529 N N . GLU B 1 23 ? -0.12 25.812 11.562 1 95.19 23 GLU B N 1
ATOM 1530 C CA . GLU B 1 23 ? -0.227 24.625 10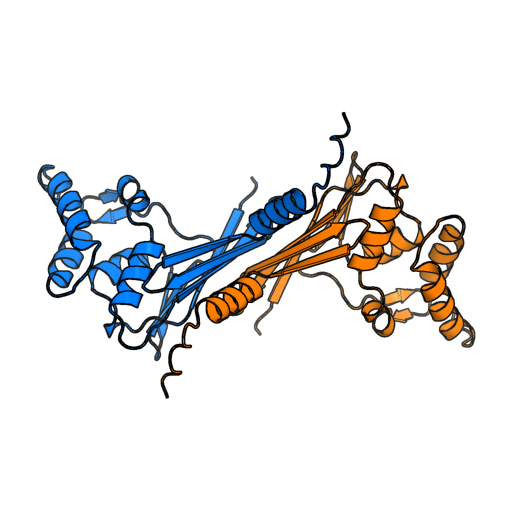.711 1 95.19 23 GLU B CA 1
ATOM 1531 C C . GLU B 1 23 ? 1.133 23.969 10.508 1 95.19 23 GLU B C 1
ATOM 1533 O O . GLU B 1 23 ? 1.259 22.75 10.617 1 95.19 23 GLU B O 1
ATOM 1538 N N . LEU B 1 24 ? 2.15 24.781 10.227 1 96.75 24 LEU B N 1
ATOM 1539 C CA . LEU B 1 24 ? 3.512 24.266 10.086 1 96.75 24 LEU B CA 1
ATOM 1540 C C . LEU B 1 24 ? 3.967 23.578 11.375 1 96.75 24 LEU B C 1
ATOM 1542 O O . LEU B 1 24 ? 4.504 22.469 11.328 1 96.75 24 LEU B O 1
ATOM 1546 N N . PHE B 1 25 ? 3.715 24.203 12.492 1 95.94 25 PHE B N 1
ATOM 1547 C CA . PHE B 1 25 ? 4.109 23.688 13.797 1 95.94 25 PHE B CA 1
ATOM 1548 C C . PHE B 1 25 ? 3.471 22.328 14.047 1 95.94 25 PHE B C 1
ATOM 1550 O O . PHE B 1 25 ? 4.156 21.375 14.414 1 95.94 25 PHE B O 1
ATOM 1557 N N . LEU B 1 26 ? 2.18 22.219 13.797 1 93.38 26 LEU B N 1
ATOM 1558 C CA . LEU B 1 26 ? 1.446 20.984 14.086 1 93.38 26 LEU B CA 1
ATOM 1559 C C . LEU B 1 26 ? 1.837 19.875 13.117 1 93.38 26 LEU B C 1
ATOM 1561 O O . LEU B 1 26 ? 2.082 18.734 13.531 1 93.38 26 LEU B O 1
ATOM 1565 N N . LEU B 1 27 ? 1.888 20.188 11.812 1 95.62 27 LEU B N 1
ATOM 1566 C CA . LEU B 1 27 ? 2.176 19.172 10.805 1 95.62 27 LEU B CA 1
ATOM 1567 C C . LEU B 1 27 ? 3.553 18.562 11.031 1 95.62 27 LEU B C 1
ATOM 1569 O O . LEU B 1 27 ? 3.752 17.359 10.789 1 95.62 27 LEU B O 1
ATOM 1573 N N . THR B 1 28 ? 4.492 19.375 11.516 1 96.62 28 THR B N 1
ATOM 1574 C CA . THR B 1 28 ? 5.848 18.875 11.719 1 96.62 28 THR B CA 1
ATOM 1575 C C . THR B 1 28 ? 5.934 18.047 13 1 96.62 28 THR B C 1
ATOM 1577 O O . THR B 1 28 ? 6.977 17.469 13.297 1 96.62 28 THR B O 1
ATOM 1580 N N . GLN B 1 29 ? 4.797 18.031 13.781 1 92.75 29 GLN B N 1
ATOM 1581 C CA . GLN B 1 29 ? 4.727 17.094 14.898 1 92.75 29 GLN B CA 1
ATOM 1582 C C . GLN B 1 29 ? 4.289 15.711 14.422 1 92.75 29 GLN B C 1
ATOM 1584 O O . GLN B 1 29 ? 4.66 14.695 15.016 1 92.75 29 GLN B O 1
ATOM 1589 N N . PHE B 1 30 ? 3.457 15.75 13.375 1 92.94 30 PHE B N 1
ATOM 1590 C CA . PHE B 1 30 ? 2.932 14.5 12.828 1 92.94 30 PHE B CA 1
ATOM 1591 C C . PHE B 1 30 ? 3.957 13.836 11.914 1 92.94 30 PHE B C 1
ATOM 1593 O O . PHE B 1 30 ? 4.156 12.625 11.977 1 92.94 30 PHE B O 1
ATOM 1600 N N . PHE B 1 31 ? 4.555 14.648 11.07 1 96.88 31 PHE B N 1
ATOM 1601 C CA . PHE B 1 31 ? 5.418 14.172 9.992 1 96.88 31 PHE B CA 1
ATOM 1602 C C . PHE B 1 31 ? 6.863 14.594 10.227 1 96.88 31 PHE B C 1
ATOM 1604 O O . PHE B 1 31 ? 7.117 15.609 10.883 1 96.88 31 PHE B O 1
ATOM 1611 N N . GLN B 1 32 ? 7.801 13.781 9.672 1 97.25 32 GLN B N 1
ATOM 1612 C CA . GLN B 1 32 ? 9.109 14.344 9.367 1 97.25 32 GLN B CA 1
ATOM 1613 C C . GLN B 1 32 ? 9.023 15.336 8.211 1 97.25 32 GLN B C 1
ATOM 1615 O O . GLN B 1 32 ? 8.039 15.344 7.461 1 97.25 32 GLN B O 1
ATOM 1620 N N . SER B 1 33 ? 10.062 16.234 8.102 1 97.62 33 SER B N 1
ATOM 1621 C CA . SER B 1 33 ? 9.969 17.266 7.066 1 97.62 33 SER B CA 1
ATOM 1622 C C . SER B 1 33 ? 11.352 17.656 6.555 1 97.62 33 SER B C 1
ATOM 1624 O O . SER B 1 33 ? 12.328 17.656 7.309 1 97.62 33 SER B O 1
ATOM 1626 N N . ASP B 1 34 ? 11.398 17.859 5.285 1 97.19 34 ASP B N 1
ATOM 1627 C CA . ASP B 1 34 ? 12.555 18.453 4.629 1 97.19 34 ASP B CA 1
ATOM 1628 C C . ASP B 1 34 ? 12.156 19.688 3.816 1 97.19 34 ASP B C 1
ATOM 1630 O O . ASP B 1 34 ? 11.242 19.609 2.988 1 97.19 34 ASP B O 1
ATOM 1634 N N . LEU B 1 35 ? 12.836 20.781 4.062 1 96.25 35 LEU B N 1
ATOM 1635 C CA . LEU B 1 35 ? 12.594 21.969 3.254 1 96.25 35 LEU B CA 1
ATOM 1636 C C . LEU B 1 35 ? 13.367 21.922 1.944 1 96.25 35 LEU B C 1
ATOM 1638 O O . LEU B 1 35 ? 14.594 21.766 1.952 1 96.25 35 LEU B O 1
ATOM 1642 N N . GLU B 1 36 ? 12.648 21.969 0.921 1 93.94 36 GLU B N 1
ATOM 1643 C CA . GLU B 1 36 ? 13.242 21.969 -0.411 1 93.94 36 GLU B CA 1
ATOM 1644 C C . GLU B 1 36 ? 12.875 23.234 -1.181 1 93.94 36 GLU B C 1
ATOM 1646 O O . GLU B 1 36 ? 12.148 24.078 -0.668 1 93.94 36 GLU B O 1
ATOM 1651 N N . ALA B 1 37 ? 13.422 23.406 -2.393 1 91.69 37 ALA B N 1
ATOM 1652 C CA . ALA B 1 37 ? 13.211 24.609 -3.191 1 91.69 37 ALA B CA 1
ATOM 1653 C C . ALA B 1 37 ? 11.727 24.828 -3.484 1 91.69 37 ALA B C 1
ATOM 1655 O O . ALA B 1 37 ? 11.242 25.953 -3.471 1 91.69 37 ALA B O 1
ATOM 1656 N N . GLU B 1 38 ? 11.008 23.766 -3.639 1 90.31 38 GLU B N 1
ATOM 1657 C CA . GLU B 1 38 ? 9.609 23.844 -4.051 1 90.31 38 GLU B CA 1
ATOM 1658 C C . GLU B 1 38 ? 8.68 23.938 -2.842 1 90.31 38 GLU B C 1
ATOM 1660 O O . GLU B 1 38 ? 7.488 24.203 -2.988 1 90.31 38 GLU B O 1
ATOM 1665 N N . GLY B 1 39 ? 9.266 23.656 -1.677 1 96.12 39 GLY B N 1
ATOM 1666 C CA . GLY B 1 39 ? 8.43 23.703 -0.488 1 96.12 39 GLY B CA 1
ATOM 1667 C C . GLY B 1 39 ? 8.789 22.641 0.539 1 96.12 39 GLY B C 1
ATOM 1668 O O . GLY B 1 39 ? 9.883 22.062 0.494 1 96.12 39 GLY B O 1
ATOM 1669 N N . LEU B 1 40 ? 7.887 22.516 1.487 1 97.81 40 LEU B N 1
ATOM 1670 C CA . LEU B 1 40 ? 8.078 21.562 2.574 1 97.81 40 LEU B CA 1
ATOM 1671 C C . LEU B 1 40 ? 7.668 20.156 2.143 1 97.81 40 LEU B C 1
ATOM 1673 O O . LEU B 1 40 ? 6.539 19.953 1.688 1 97.81 40 LEU B O 1
ATOM 1677 N N . PHE B 1 41 ? 8.617 19.281 2.193 1 97.69 41 PHE B N 1
ATOM 1678 C CA . PHE B 1 41 ? 8.359 17.859 1.948 1 97.69 41 PHE B CA 1
ATOM 1679 C C . PHE B 1 41 ? 8.008 17.141 3.244 1 97.69 41 PHE B C 1
ATOM 1681 O O . PHE B 1 41 ? 8.836 17.047 4.152 1 97.69 41 PHE B O 1
ATOM 1688 N N . LEU B 1 42 ? 6.77 16.656 3.346 1 98.25 42 LEU B N 1
ATOM 1689 C CA . LEU B 1 42 ? 6.293 15.945 4.531 1 98.25 42 LEU B CA 1
ATOM 1690 C C . LEU B 1 42 ? 6.266 14.438 4.293 1 98.25 42 LEU B C 1
ATOM 1692 O O . LEU B 1 42 ? 5.789 13.977 3.254 1 98.25 42 LEU B O 1
ATOM 1696 N N . TYR B 1 43 ? 6.805 13.703 5.246 1 98.19 43 TYR B N 1
ATOM 1697 C CA . TYR B 1 43 ? 6.84 12.25 5.113 1 98.19 43 TYR B CA 1
ATOM 1698 C C . TYR B 1 43 ? 6.945 11.578 6.477 1 98.19 43 TYR B C 1
ATOM 1700 O O . TYR B 1 43 ? 7.199 12.25 7.484 1 98.19 43 TYR B O 1
ATOM 1708 N N . ALA B 1 44 ? 6.609 10.352 6.574 1 97.56 44 ALA B N 1
ATOM 1709 C CA . ALA B 1 44 ? 6.816 9.508 7.746 1 97.56 44 ALA B CA 1
ATOM 1710 C C . ALA B 1 44 ? 7.547 8.219 7.371 1 97.56 44 ALA B C 1
ATOM 1712 O O . ALA B 1 44 ? 6.988 7.363 6.68 1 97.56 44 ALA B O 1
ATOM 1713 N N . GLU B 1 45 ? 8.742 7.992 7.828 1 96.19 45 GLU B N 1
ATOM 1714 C CA . GLU B 1 45 ? 9.539 6.824 7.48 1 96.19 45 GLU B CA 1
ATOM 1715 C C . GLU B 1 45 ? 8.953 5.555 8.094 1 96.19 45 GLU B C 1
ATOM 1717 O O . GLU B 1 45 ? 8.961 4.492 7.465 1 96.19 45 GLU B O 1
ATOM 1722 N N . GLN B 1 46 ? 8.531 5.637 9.289 1 94.38 46 GLN B N 1
ATOM 1723 C CA . GLN B 1 46 ? 7.957 4.48 9.977 1 94.38 46 GLN B CA 1
ATOM 1724 C C . GLN B 1 46 ? 6.441 4.613 10.109 1 94.38 46 GLN B C 1
ATOM 1726 O O . GLN B 1 46 ? 5.695 3.766 9.617 1 94.38 46 GLN B O 1
ATOM 1731 N N . SER B 1 47 ? 5.973 5.605 10.789 1 94.69 47 SER B N 1
ATOM 1732 C CA . SER B 1 47 ? 4.562 5.93 10.961 1 94.69 47 SER B CA 1
ATOM 1733 C C . SER B 1 47 ? 4.379 7.383 11.383 1 94.69 47 SER B C 1
ATOM 1735 O O . SER B 1 47 ? 5.277 7.984 11.977 1 94.69 47 SER B O 1
ATOM 1737 N N . ILE B 1 48 ? 3.248 7.91 11.008 1 91.75 48 ILE B N 1
ATOM 1738 C CA . ILE B 1 48 ? 2.879 9.234 11.484 1 91.75 48 ILE B CA 1
ATOM 1739 C C . ILE B 1 48 ? 2.662 9.195 12.992 1 91.75 48 ILE B C 1
ATOM 1741 O O . ILE B 1 48 ? 2.18 8.195 13.531 1 91.75 48 ILE B O 1
ATOM 1745 N N . ASP B 1 49 ? 3.082 10.234 13.625 1 88.44 49 ASP B N 1
ATOM 1746 C CA . ASP B 1 49 ? 2.779 10.344 15.047 1 88.44 49 ASP B CA 1
ATOM 1747 C C . ASP B 1 49 ? 1.355 10.852 15.266 1 88.44 49 ASP B C 1
ATOM 1749 O O . ASP B 1 49 ? 1.054 12.008 14.984 1 88.44 49 ASP B O 1
ATOM 1753 N N . HIS B 1 50 ? 0.557 10.008 15.859 1 82 50 HIS B N 1
ATOM 1754 C CA . HIS B 1 50 ? -0.846 10.367 16.031 1 82 50 HIS B CA 1
ATOM 1755 C C . HIS B 1 50 ? -1.101 10.953 17.406 1 82 50 HIS B C 1
ATOM 1757 O O . HIS B 1 50 ? -2.195 11.445 17.688 1 82 50 HIS B O 1
ATOM 1763 N N . MET B 1 51 ? -0.128 10.961 18.172 1 81.12 51 MET B N 1
ATOM 1764 C CA . MET B 1 51 ? -0.292 11.477 19.531 1 81.12 51 MET B CA 1
ATOM 1765 C C . MET B 1 51 ? 0.933 12.273 19.953 1 81.12 51 MET B C 1
ATOM 1767 O O . MET B 1 51 ? 1.538 11.984 20.984 1 81.12 51 MET B O 1
ATOM 1771 N N . PRO B 1 52 ? 1.178 13.32 19.25 1 86.56 52 PRO B N 1
ATOM 1772 C CA . PRO B 1 52 ? 2.381 14.062 19.641 1 86.56 52 PRO B CA 1
ATOM 1773 C C . PRO B 1 52 ? 2.178 14.898 20.906 1 86.56 52 PRO B C 1
ATOM 1775 O O . PRO B 1 52 ? 1.051 15.289 21.219 1 86.56 52 PRO B O 1
ATOM 1778 N N . THR B 1 53 ? 3.254 15.078 21.641 1 88.81 53 THR B N 1
ATOM 1779 C CA . THR B 1 53 ? 3.316 15.992 22.766 1 88.81 53 THR B CA 1
ATOM 1780 C C . THR B 1 53 ? 4.152 17.219 22.438 1 88.81 53 THR B C 1
ATOM 1782 O O . THR B 1 53 ? 5.215 17.109 21.828 1 88.81 53 THR B O 1
ATOM 1785 N N . VAL B 1 54 ? 3.537 18.328 22.781 1 91.12 54 VAL B N 1
ATOM 1786 C CA . VAL B 1 54 ? 4.258 19.562 22.5 1 91.12 54 VAL B CA 1
ATOM 1787 C C . VAL B 1 54 ? 4.352 20.391 23.781 1 91.12 54 VAL B C 1
ATOM 1789 O O . VAL B 1 54 ? 3.68 20.109 24.766 1 91.12 54 VAL B O 1
ATOM 1792 N N . LEU B 1 55 ? 5.281 21.375 23.734 1 90.75 55 LEU B N 1
ATOM 1793 C CA . LEU B 1 55 ? 5.324 22.344 24.828 1 90.75 55 LEU B CA 1
ATOM 1794 C C . LEU B 1 55 ? 4.219 23.375 24.672 1 90.75 55 LEU B C 1
ATOM 1796 O O . LEU B 1 55 ? 3.988 23.891 23.578 1 90.75 55 LEU B O 1
ATOM 1800 N N . VAL B 1 56 ? 3.586 23.688 25.781 1 89.81 56 VAL B N 1
ATOM 1801 C CA . VAL B 1 56 ? 2.494 24.656 25.781 1 89.81 56 VAL B CA 1
ATOM 1802 C C . VAL B 1 56 ? 3.002 26 25.266 1 89.81 56 VAL B C 1
ATOM 1804 O O . VAL B 1 56 ? 2.316 26.672 24.484 1 89.81 56 VAL B O 1
ATOM 1807 N N . GLY B 1 57 ? 4.203 26.281 25.672 1 91.44 57 GLY B N 1
ATOM 1808 C CA . GLY B 1 57 ? 4.77 27.547 25.219 1 91.44 57 GLY B CA 1
ATOM 1809 C C . GLY B 1 57 ? 4.93 27.625 23.703 1 91.44 57 GLY B C 1
ATOM 1810 O O . GLY B 1 57 ? 4.641 28.656 23.094 1 91.44 57 GLY B O 1
ATOM 1811 N N . ALA B 1 58 ? 5.402 26.562 23.141 1 93.75 58 ALA B N 1
ATOM 1812 C CA . ALA B 1 58 ? 5.594 26.5 21.688 1 93.75 58 ALA B CA 1
ATOM 1813 C C . ALA B 1 58 ? 4.254 26.562 20.953 1 93.75 58 ALA B C 1
ATOM 1815 O O . ALA B 1 58 ? 4.133 27.234 19.938 1 93.75 58 ALA B O 1
ATOM 1816 N N . LEU B 1 59 ? 3.277 25.922 21.516 1 92.69 59 LEU B N 1
ATOM 1817 C CA . LEU B 1 59 ? 1.941 25.922 20.938 1 92.69 59 LEU B CA 1
ATOM 1818 C C . LEU B 1 59 ? 1.331 27.328 21 1 92.69 59 LEU B C 1
ATOM 1820 O O . LEU B 1 59 ? 0.752 27.797 20.016 1 92.69 59 LEU B O 1
ATOM 1824 N N . ARG B 1 60 ? 1.509 27.969 22.078 1 92.5 60 ARG B N 1
ATOM 1825 C CA . ARG B 1 60 ? 1.009 29.328 22.266 1 92.5 60 ARG B CA 1
ATOM 1826 C C . ARG B 1 60 ? 1.642 30.297 21.281 1 92.5 60 ARG B C 1
ATOM 1828 O O . ARG B 1 60 ? 0.958 31.156 20.719 1 92.5 60 ARG B O 1
ATOM 1835 N N . GLN B 1 61 ? 2.906 30.141 21.141 1 94.88 61 GLN B N 1
ATOM 1836 C CA . GLN B 1 61 ? 3.613 31.031 20.219 1 94.88 61 GLN B CA 1
ATOM 1837 C C . GLN B 1 61 ? 3.145 30.812 18.781 1 94.88 61 GLN B C 1
ATOM 1839 O O . GLN B 1 61 ? 2.895 31.781 18.047 1 94.88 61 GLN B O 1
ATOM 1844 N N . ALA B 1 62 ? 3.066 29.562 18.375 1 95.88 62 ALA B N 1
ATOM 1845 C CA . ALA B 1 62 ? 2.602 29.25 17.031 1 95.88 62 ALA B CA 1
ATOM 1846 C C . ALA B 1 62 ? 1.19 29.766 16.797 1 95.88 62 ALA B C 1
ATOM 1848 O O . ALA B 1 62 ? 0.881 30.281 15.719 1 95.88 62 ALA B O 1
ATOM 1849 N N . TYR B 1 63 ? 0.349 29.656 17.812 1 94.38 63 TYR B N 1
ATOM 1850 C CA . TYR B 1 63 ? -1.015 30.172 17.75 1 94.38 63 TYR B CA 1
ATOM 1851 C C . TYR B 1 63 ? -1.02 31.688 17.562 1 94.38 63 TYR B C 1
ATOM 1853 O O . TYR B 1 63 ? -1.678 32.188 16.641 1 94.38 63 TYR B O 1
ATOM 1861 N N . ALA B 1 64 ? -0.265 32.344 18.344 1 95.25 64 ALA B N 1
ATOM 1862 C CA . ALA B 1 64 ? -0.205 33.812 18.266 1 95.25 64 ALA B CA 1
ATOM 1863 C C . ALA B 1 64 ? 0.297 34.281 16.906 1 95.25 64 ALA B C 1
ATOM 1865 O O . ALA B 1 64 ? -0.235 35.219 16.344 1 95.25 64 ALA B O 1
ATOM 1866 N N . ASP B 1 65 ? 1.244 33.562 16.391 1 96.69 65 ASP B N 1
ATOM 1867 C CA . ASP B 1 65 ? 1.864 33.938 15.125 1 96.69 65 ASP B CA 1
ATOM 1868 C C . ASP B 1 65 ? 0.931 33.656 13.945 1 96.69 65 ASP B C 1
ATOM 1870 O O . ASP B 1 65 ? 1.206 34.062 12.812 1 96.69 65 ASP B O 1
ATOM 1874 N N . SER B 1 66 ? -0.181 32.969 14.18 1 96.56 66 SER B N 1
ATOM 1875 C CA . SER B 1 66 ? -1.025 32.5 13.094 1 96.56 66 SER B CA 1
ATOM 1876 C C . SER B 1 66 ? -2.348 33.25 13.039 1 96.56 66 SER B C 1
ATOM 1878 O O . SER B 1 66 ? -3.195 33 12.188 1 96.56 66 SER B O 1
ATOM 1880 N N . LEU B 1 67 ? -2.539 34.25 13.883 1 94.38 67 LEU B N 1
ATOM 1881 C CA . LEU B 1 67 ? -3.826 34.938 14.055 1 94.38 67 LEU B CA 1
ATOM 1882 C C . LEU B 1 67 ? -4.203 35.688 12.789 1 94.38 67 LEU B C 1
ATOM 1884 O O . LEU B 1 67 ? -5.383 35.969 12.547 1 94.38 67 LEU B O 1
ATOM 1888 N N . ALA B 1 68 ? -3.248 36 11.922 1 91.62 68 ALA B N 1
ATOM 1889 C CA . ALA B 1 68 ? -3.514 36.75 10.703 1 91.62 68 ALA B CA 1
ATOM 1890 C C . ALA B 1 68 ? -3.951 35.844 9.57 1 91.62 68 ALA B C 1
ATOM 1892 O O . ALA B 1 68 ? -4.383 36.281 8.516 1 91.62 68 ALA B O 1
ATOM 1893 N N . PHE B 1 69 ? -3.844 34.562 9.75 1 91.19 69 PHE B N 1
ATOM 1894 C CA . PHE B 1 69 ? -4.168 33.562 8.719 1 91.19 69 PHE B CA 1
ATOM 1895 C C . PHE B 1 69 ? -5.586 33.031 8.906 1 91.19 69 PHE B C 1
ATOM 1897 O O . PHE B 1 69 ? -6.062 32.906 10.031 1 91.19 69 PHE B O 1
ATOM 1904 N N . GLU B 1 70 ? -6.246 32.812 7.828 1 88 70 GLU B N 1
ATOM 1905 C CA . GLU B 1 70 ? -7.484 32.062 7.891 1 88 70 GLU B CA 1
ATOM 1906 C C . GLU B 1 70 ? -7.203 30.562 8.086 1 88 70 GLU B C 1
ATOM 1908 O O . GLU B 1 70 ? -6.539 29.938 7.258 1 88 70 GLU B O 1
ATOM 1913 N N . SER B 1 71 ? -7.605 30.062 9.211 1 86.94 71 SER B N 1
ATOM 1914 C CA . SER B 1 71 ? -7.383 28.656 9.531 1 86.94 71 SER B CA 1
ATOM 1915 C C . SER B 1 71 ? -8.508 28.109 10.398 1 86.94 71 SER B C 1
ATOM 1917 O O . SER B 1 71 ? -8.859 28.703 11.422 1 86.94 71 SER B O 1
ATOM 1919 N N . GLN B 1 72 ? -9 27 10.062 1 86.5 72 GLN B N 1
ATOM 1920 C CA . GLN B 1 72 ? -10.125 26.406 10.781 1 86.5 72 GLN B CA 1
ATOM 1921 C C . GLN B 1 72 ? -9.672 25.812 12.109 1 86.5 72 GLN B C 1
ATOM 1923 O O . GLN B 1 72 ? -10.492 25.562 13 1 86.5 72 GLN B O 1
ATOM 1928 N N . ILE B 1 73 ? -8.391 25.609 12.258 1 87.5 73 ILE B N 1
ATOM 1929 C CA . ILE B 1 73 ? -7.93 24.938 13.469 1 87.5 73 ILE B CA 1
ATOM 1930 C C . ILE B 1 73 ? -7.691 25.969 14.57 1 87.5 73 ILE B C 1
ATOM 1932 O O . ILE B 1 73 ? -7.551 25.609 15.742 1 87.5 73 ILE B O 1
ATOM 1936 N N . LEU B 1 74 ? -7.688 27.234 14.25 1 90.06 74 LEU B N 1
ATOM 1937 C CA . LEU B 1 74 ? -7.355 28.297 15.188 1 90.06 74 LEU B CA 1
ATOM 1938 C C . LEU B 1 74 ? -8.328 28.312 16.359 1 90.06 74 LEU B C 1
ATOM 1940 O O . LEU B 1 74 ? -7.914 28.297 17.516 1 90.06 74 LEU B O 1
ATOM 1944 N N . PRO B 1 75 ? -9.594 28.281 16.047 1 87.75 75 PRO B N 1
ATOM 1945 C CA . PRO B 1 75 ? -10.523 28.312 17.172 1 87.75 75 PRO B CA 1
ATOM 1946 C C . PRO B 1 75 ? -10.367 27.094 18.094 1 87.75 75 PRO B C 1
ATOM 1948 O O . PRO B 1 75 ? -10.531 27.219 19.312 1 87.75 75 PRO B O 1
ATOM 1951 N N . ALA B 1 76 ? -10.102 26.016 17.562 1 85.69 76 ALA B N 1
ATOM 1952 C CA . ALA B 1 76 ? -9.922 24.797 18.359 1 85.69 76 ALA B CA 1
ATOM 1953 C C . ALA B 1 76 ? -8.711 24.922 19.281 1 85.69 76 ALA B C 1
ATOM 1955 O O . ALA B 1 76 ? -8.781 24.562 20.453 1 85.69 76 ALA B O 1
ATOM 1956 N N . VAL B 1 77 ? -7.641 25.406 18.75 1 89 77 VAL B N 1
ATOM 1957 C CA . VAL B 1 77 ? -6.41 25.531 19.531 1 89 77 VAL B CA 1
ATOM 1958 C C . VAL B 1 77 ? -6.602 26.562 20.641 1 89 77 VAL B C 1
ATOM 1960 O O . VAL B 1 77 ? -6.066 26.406 21.75 1 89 77 VAL B O 1
ATOM 1963 N N . ARG B 1 78 ? -7.34 27.609 20.312 1 89 78 ARG B N 1
ATOM 1964 C CA . ARG B 1 78 ? -7.664 28.578 21.359 1 89 78 ARG B CA 1
ATOM 1965 C C . ARG B 1 78 ? -8.305 27.891 22.562 1 89 78 ARG B C 1
ATOM 1967 O O . ARG B 1 78 ? -7.934 28.141 23.703 1 89 78 ARG B O 1
ATOM 1974 N N . LEU B 1 79 ? -9.195 27.016 22.219 1 85.56 79 LEU B N 1
ATOM 1975 C CA . LEU B 1 79 ? -9.898 26.297 23.266 1 85.56 79 LEU B CA 1
ATOM 1976 C C . LEU B 1 79 ? -8.938 25.375 24.031 1 85.56 79 LEU B C 1
ATOM 1978 O O . LEU B 1 79 ? -9.047 25.25 25.266 1 85.56 79 LEU B O 1
ATOM 1982 N N . TRP B 1 80 ? -8.031 24.734 23.297 1 83.31 80 TRP B N 1
ATOM 1983 C CA . TRP B 1 80 ? -7.039 23.875 23.938 1 83.31 80 TRP B CA 1
ATOM 1984 C C . TRP B 1 80 ? -6.195 24.672 24.938 1 83.31 80 TRP B C 1
ATOM 1986 O O . TRP B 1 80 ? -5.957 24.219 26.047 1 83.31 80 TRP B O 1
ATOM 1996 N N . LEU B 1 81 ? -5.797 25.812 24.531 1 85.5 81 LEU B N 1
ATOM 1997 C CA . LEU B 1 81 ? -4.91 26.641 25.328 1 85.5 81 LEU B CA 1
ATOM 1998 C C . LEU B 1 81 ? -5.648 27.219 26.547 1 85.5 81 LEU B C 1
ATOM 2000 O O . LEU B 1 81 ? -5.051 27.406 27.609 1 85.5 81 LEU B O 1
ATOM 2004 N N . ASP B 1 82 ? -6.906 27.5 26.344 1 83.5 82 ASP B N 1
ATOM 2005 C CA . ASP B 1 82 ? -7.719 27.984 27.453 1 83.5 82 ASP B CA 1
ATOM 2006 C C . ASP B 1 82 ? -7.836 26.938 28.562 1 83.5 82 ASP B C 1
ATOM 2008 O O . ASP B 1 82 ? -7.926 27.281 29.734 1 83.5 82 ASP B O 1
ATOM 2012 N N . GLU B 1 83 ? -7.844 25.781 28.141 1 76.62 83 GLU B N 1
ATOM 2013 C CA . GLU B 1 83 ? -7.969 24.688 29.109 1 76.62 83 GLU B CA 1
ATOM 2014 C C . GLU B 1 83 ? -6.684 24.5 29.906 1 76.62 83 GLU B C 1
ATOM 2016 O O . GLU B 1 83 ? -6.711 23.984 31.031 1 76.62 83 GLU B O 1
ATOM 2021 N N . VAL B 1 84 ? -5.516 24.781 29.297 1 74.44 84 VAL B N 1
ATOM 2022 C CA . VAL B 1 84 ? -4.223 24.656 29.969 1 74.44 84 VAL B CA 1
ATOM 2023 C C . VAL B 1 84 ? -4.004 25.844 30.891 1 74.44 84 VAL B C 1
ATOM 2025 O O . VAL B 1 84 ? -3.352 25.719 31.938 1 74.44 84 VAL B O 1
ATOM 2028 N N . SER B 1 85 ? -4.172 27.219 30.469 1 64 85 SER B N 1
ATOM 2029 C CA . SER B 1 85 ? -3.902 28.438 31.203 1 64 85 SER B CA 1
ATOM 2030 C C . SER B 1 85 ? -4.484 28.375 32.625 1 64 85 SER B C 1
ATOM 2032 O O . SER B 1 85 ? -3.994 29.062 33.531 1 64 85 SER B O 1
ATOM 2034 N N . ASP B 1 86 ? -5.719 27.781 32.719 1 54.56 86 ASP B N 1
ATOM 2035 C CA . ASP B 1 86 ? -6.059 27.891 34.125 1 54.56 86 ASP B CA 1
ATOM 2036 C C . ASP B 1 86 ? -4.926 27.375 35 1 54.56 86 ASP B C 1
ATOM 2038 O O . ASP B 1 86 ? -4.906 27.609 36.219 1 54.56 86 ASP B O 1
ATOM 2042 N N . ALA B 1 87 ? -4.262 26.375 34.562 1 49.62 87 ALA B N 1
ATOM 2043 C CA . ALA B 1 87 ? -3.186 25.938 35.438 1 49.62 87 ALA B CA 1
ATOM 2044 C C . ALA B 1 87 ? -1.921 26.766 35.219 1 49.62 87 ALA B C 1
ATOM 2046 O O . ALA B 1 87 ? -1.728 27.328 34.125 1 49.62 87 ALA B O 1
ATOM 2047 N N . ASP B 1 88 ? -1.327 27.391 36.156 1 53 88 ASP B N 1
ATOM 2048 C CA . ASP B 1 88 ? -0.003 28.016 36.219 1 53 88 ASP B CA 1
ATOM 2049 C C . ASP B 1 88 ? 0.932 27.422 35.156 1 53 88 ASP B C 1
ATOM 2051 O O . ASP B 1 88 ? 2.072 27.062 35.469 1 53 88 ASP B O 1
ATOM 2055 N N . ALA B 1 89 ? 0.415 27 34.062 1 59.31 89 ALA B N 1
ATOM 2056 C CA . ALA B 1 89 ? 1.263 26.109 33.281 1 59.31 89 ALA B CA 1
ATOM 2057 C C . ALA B 1 89 ? 2.449 26.859 32.688 1 59.31 89 ALA B C 1
ATOM 2059 O O . ALA B 1 89 ? 2.275 27.906 32.062 1 59.31 89 ALA B O 1
ATOM 2060 N N . ASP B 1 90 ? 3.561 26.625 33.125 1 70.56 90 ASP B N 1
ATOM 2061 C CA . ASP B 1 90 ? 4.922 26.922 32.688 1 70.56 90 ASP B CA 1
ATOM 2062 C C . ASP B 1 90 ? 5.121 26.578 31.234 1 70.56 90 ASP B C 1
ATOM 2064 O O . ASP B 1 90 ? 4.508 25.625 30.719 1 70.56 90 ASP B O 1
ATOM 2068 N N . SER B 1 91 ? 5.535 27.594 30.438 1 76.81 91 SER B N 1
ATOM 2069 C CA . SER B 1 91 ? 5.848 27.438 29.016 1 76.81 91 SER B CA 1
ATOM 2070 C C . SER B 1 91 ? 6.527 26.094 28.75 1 76.81 91 SER B C 1
ATOM 2072 O O . SER B 1 91 ? 6.48 25.594 27.625 1 76.81 91 SER B O 1
ATOM 2074 N N . GLU B 1 92 ? 6.969 25.484 29.828 1 81.5 92 GLU B N 1
ATOM 2075 C CA . GLU B 1 92 ? 7.742 24.25 29.656 1 81.5 92 GLU B CA 1
ATOM 2076 C C . GLU B 1 92 ? 6.895 23.031 29.953 1 81.5 92 GLU B C 1
ATOM 2078 O O . GLU B 1 92 ? 7.398 21.891 29.922 1 81.5 92 GLU B O 1
ATOM 2083 N N . THR B 1 93 ? 5.555 23.312 30.109 1 84.06 93 THR B N 1
ATOM 2084 C CA . THR B 1 93 ? 4.656 22.203 30.391 1 84.06 93 THR B CA 1
ATOM 2085 C C . THR B 1 93 ? 4.305 21.453 29.109 1 84.06 93 THR B C 1
ATOM 2087 O O . THR B 1 93 ? 4.043 22.062 28.078 1 84.06 93 THR B O 1
ATOM 2090 N N . ASP B 1 94 ? 4.336 20.109 29.266 1 85.88 94 ASP B N 1
ATOM 2091 C CA . ASP B 1 94 ? 3.951 19.266 28.141 1 85.88 94 ASP B CA 1
ATOM 2092 C C . ASP B 1 94 ? 2.447 19.328 27.891 1 85.88 94 ASP B C 1
ATOM 2094 O O . ASP B 1 94 ? 1.655 19.359 28.844 1 85.88 94 ASP B O 1
ATOM 2098 N N . PHE B 1 95 ? 2.098 19.438 26.672 1 85.38 95 PHE B N 1
ATOM 2099 C CA . PHE B 1 95 ? 0.713 19.391 26.219 1 85.38 95 PHE B CA 1
ATOM 2100 C C . PHE B 1 95 ? 0.486 18.219 25.281 1 85.38 95 PHE B C 1
ATOM 2102 O O . PHE B 1 95 ? 1.101 18.125 24.219 1 85.38 95 PHE B O 1
ATOM 2109 N N . ASP B 1 96 ? -0.339 17.344 25.672 1 83.12 96 ASP B N 1
ATOM 2110 C CA . ASP B 1 96 ? -0.677 16.188 24.828 1 83.12 96 ASP B CA 1
ATOM 2111 C C . ASP B 1 96 ? -1.782 16.531 23.844 1 83.12 96 ASP B C 1
ATOM 2113 O O . ASP B 1 96 ? -2.889 16.906 24.234 1 83.12 96 ASP B O 1
ATOM 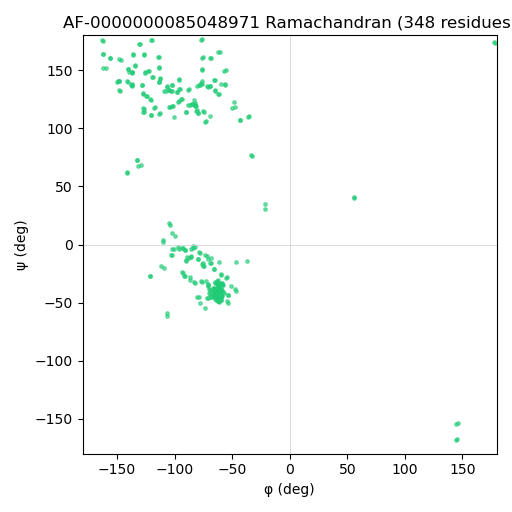2117 N N . LEU B 1 97 ? -1.509 16.391 22.625 1 81.38 97 LEU B N 1
ATOM 2118 C CA . LEU B 1 97 ? -2.451 16.766 21.578 1 81.38 97 LEU B CA 1
ATOM 2119 C C . LEU B 1 97 ? -3.445 15.633 21.312 1 81.38 97 LEU B C 1
ATOM 2121 O O . LEU B 1 97 ? -4.352 15.781 20.484 1 81.38 97 LEU B O 1
ATOM 2125 N N . ASP B 1 98 ? -3.344 14.469 21.953 1 67.69 98 ASP B N 1
ATOM 2126 C CA . ASP B 1 98 ? -4.059 13.227 21.703 1 67.69 98 ASP B CA 1
ATOM 2127 C C . ASP B 1 98 ? -5.566 13.445 21.688 1 67.69 98 ASP B C 1
ATOM 2129 O O . ASP B 1 98 ? -6.262 13 20.781 1 67.69 98 ASP B O 1
ATOM 2133 N N . ALA B 1 99 ? -5.984 14.086 22.703 1 61.28 99 ALA B N 1
ATOM 2134 C CA . ALA B 1 99 ? -7.426 14.219 22.891 1 61.28 99 ALA B CA 1
ATOM 2135 C C . ALA B 1 99 ? -8.031 15.125 21.812 1 61.28 99 ALA B C 1
ATOM 2137 O O . ALA B 1 99 ? -9.242 15.078 21.562 1 61.28 99 ALA B O 1
ATOM 2138 N N . HIS B 1 100 ? -7.137 15.773 21.109 1 65.25 100 HIS B N 1
ATOM 2139 C CA . HIS B 1 100 ? -7.645 16.844 20.25 1 65.25 100 HIS B CA 1
ATOM 2140 C C . HIS B 1 100 ? -7.492 16.484 18.781 1 65.25 100 HIS B C 1
ATOM 2142 O O . HIS B 1 100 ? -8.234 16.984 17.922 1 65.25 100 HIS B O 1
ATOM 2148 N N . LEU B 1 101 ? -6.586 15.492 18.578 1 68.06 101 LEU B N 1
ATOM 2149 C CA . LEU B 1 101 ? -6.246 15.18 17.203 1 68.06 101 LEU B CA 1
ATOM 2150 C C . LEU B 1 101 ? -7.266 14.219 16.594 1 68.06 101 LEU B C 1
ATOM 2152 O O . LEU B 1 101 ? -7.262 13.992 15.383 1 68.06 101 LEU B O 1
ATOM 2156 N N . ASN B 1 102 ? -8.195 13.852 17.391 1 66.25 102 ASN B N 1
ATOM 2157 C CA . ASN B 1 102 ? -9.289 13.094 16.812 1 66.25 102 ASN B CA 1
ATOM 2158 C C . ASN B 1 102 ? -10.258 13.992 16.047 1 66.25 102 ASN B C 1
ATOM 2160 O O . ASN B 1 102 ? -10.789 13.602 15 1 66.25 102 ASN B O 1
ATOM 2164 N N . THR B 1 103 ? -10.336 15.211 16.562 1 68.56 103 THR B N 1
ATOM 2165 C CA . THR B 1 103 ? -11.242 16.172 15.938 1 68.56 103 THR B CA 1
ATOM 2166 C C . THR B 1 103 ? -10.539 16.891 14.789 1 68.56 103 THR B C 1
ATOM 2168 O O . THR B 1 103 ? -11.18 17.281 13.805 1 68.56 103 THR B O 1
ATOM 2171 N N . TYR B 1 104 ? -9.25 17.062 14.883 1 80.19 104 TYR B N 1
ATOM 2172 C CA . TYR B 1 104 ? -8.484 17.75 13.852 1 80.19 104 TYR B CA 1
ATOM 2173 C C . TYR B 1 104 ? -7.281 16.906 13.422 1 80.19 104 TYR B C 1
ATOM 2175 O O . TYR B 1 104 ? -6.133 17.312 13.641 1 80.19 104 TYR B O 1
ATOM 2183 N N . PRO B 1 105 ? -7.645 15.82 12.773 1 88.31 105 PRO B N 1
ATOM 2184 C CA . PRO B 1 105 ? -6.539 15.039 12.219 1 88.31 105 PRO B CA 1
ATOM 2185 C C . PRO B 1 105 ? -5.73 15.812 11.188 1 88.31 105 PRO B C 1
ATOM 2187 O O . PRO B 1 105 ? -6.125 16.906 10.789 1 88.31 105 PRO B O 1
ATOM 2190 N N . TYR B 1 106 ? -4.551 15.328 10.844 1 93.19 106 TYR B N 1
ATOM 2191 C CA . TYR B 1 106 ? -3.641 16.047 9.969 1 93.19 106 TYR B CA 1
ATOM 2192 C C . TYR B 1 106 ? -4.281 16.312 8.609 1 93.19 106 TYR B C 1
ATOM 2194 O O . TYR B 1 106 ? -3.979 17.312 7.953 1 93.19 106 TYR B O 1
ATOM 2202 N N . GLU B 1 107 ? -5.234 15.492 8.211 1 95.12 107 GLU B N 1
ATOM 2203 C CA . GLU B 1 107 ? -5.883 15.664 6.914 1 95.12 107 GLU B CA 1
ATOM 2204 C C . GLU B 1 107 ? -6.676 16.969 6.855 1 95.12 107 GLU B C 1
ATOM 2206 O O . GLU B 1 107 ? -6.711 17.625 5.82 1 95.12 107 GLU B O 1
ATOM 2211 N N . VAL B 1 108 ? -7.301 17.281 7.957 1 93.25 108 VAL B N 1
ATOM 2212 C CA . VAL B 1 108 ? -8.109 18.5 8.023 1 93.25 108 VAL B CA 1
ATOM 2213 C C . VAL B 1 108 ? -7.195 19.719 7.98 1 93.25 108 VAL B C 1
ATOM 2215 O O . VAL B 1 108 ? -7.539 20.734 7.371 1 93.25 108 VAL B O 1
ATOM 2218 N N . ILE B 1 109 ? -6.074 19.594 8.664 1 94.06 109 ILE B N 1
ATOM 2219 C CA . ILE B 1 109 ? -5.102 20.672 8.625 1 94.06 109 ILE B CA 1
ATOM 2220 C C . ILE B 1 109 ? -4.602 20.859 7.195 1 94.06 109 ILE B C 1
ATOM 2222 O O . ILE B 1 109 ? -4.527 21.984 6.699 1 94.06 109 ILE B O 1
ATOM 2226 N N . LEU B 1 110 ? -4.281 19.797 6.508 1 96.81 110 LEU B N 1
ATOM 2227 C CA . LEU B 1 110 ? -3.846 19.844 5.113 1 96.81 110 LEU B CA 1
ATOM 2228 C C . LEU B 1 110 ? -4.945 20.406 4.223 1 96.81 110 LEU B C 1
ATOM 2230 O O . LEU B 1 110 ? -4.668 21.156 3.281 1 96.81 110 LEU B O 1
ATOM 2234 N N . GLN B 1 111 ? -6.16 20.047 4.539 1 96.12 111 GLN B N 1
ATOM 2235 C CA . GLN B 1 111 ? -7.273 20.562 3.746 1 96.12 111 GLN B CA 1
ATOM 2236 C C . GLN B 1 111 ? -7.383 22.078 3.869 1 96.12 111 GLN B C 1
ATOM 2238 O O . GLN B 1 111 ? -7.641 22.766 2.883 1 96.12 111 GLN B O 1
ATOM 2243 N N . ASP B 1 112 ? -7.207 22.562 5.059 1 95.25 112 ASP B N 1
ATOM 2244 C CA . ASP B 1 112 ? -7.23 24.016 5.266 1 95.25 112 ASP B CA 1
ATOM 2245 C C . ASP B 1 112 ? -6.184 24.703 4.402 1 95.25 112 ASP B C 1
ATOM 2247 O O . ASP B 1 112 ? -6.438 25.781 3.848 1 95.25 112 ASP B O 1
ATOM 2251 N N . ILE B 1 113 ? -5.012 24.141 4.305 1 96.44 113 ILE B N 1
ATOM 2252 C CA . ILE B 1 113 ? -3.938 24.688 3.48 1 96.44 113 ILE B CA 1
ATOM 2253 C C . ILE B 1 113 ? -4.367 24.688 2.014 1 96.44 113 ILE B C 1
ATOM 2255 O O . ILE B 1 113 ? -4.184 25.688 1.312 1 96.44 113 ILE B O 1
ATOM 2259 N N . VAL B 1 114 ? -4.953 23.594 1.543 1 96.69 114 VAL B N 1
ATOM 2260 C CA . VAL B 1 114 ? -5.402 23.5 0.159 1 96.69 114 VAL B CA 1
ATOM 2261 C C . VAL B 1 114 ? -6.438 24.578 -0.129 1 96.69 114 VAL B C 1
ATOM 2263 O O . VAL B 1 114 ? -6.383 25.234 -1.175 1 96.69 114 VAL B O 1
ATOM 2266 N N . ARG B 1 115 ? -7.344 24.859 0.806 1 95.12 115 ARG B N 1
ATOM 2267 C CA . ARG B 1 115 ? -8.406 25.859 0.636 1 95.12 115 ARG B CA 1
ATOM 2268 C C . ARG B 1 115 ? -7.82 27.266 0.492 1 95.12 115 ARG B C 1
ATOM 2270 O O . ARG B 1 115 ? -8.352 28.078 -0.251 1 95.12 115 ARG B O 1
ATOM 2277 N N . ARG B 1 116 ? -6.797 27.438 1.126 1 94.38 116 ARG B N 1
ATOM 2278 C CA . ARG B 1 116 ? -6.223 28.766 1.147 1 94.38 116 ARG B CA 1
ATOM 2279 C C . ARG B 1 116 ? -5.184 28.938 0.044 1 94.38 116 ARG B C 1
ATOM 2281 O O . ARG B 1 116 ? -4.871 30.062 -0.356 1 94.38 116 ARG B O 1
ATOM 2288 N N . SER B 1 117 ? -4.613 27.891 -0.406 1 94.31 117 SER B N 1
ATOM 2289 C CA . SER B 1 117 ? -3.48 27.953 -1.327 1 94.31 117 SER B CA 1
ATOM 2290 C C . SER B 1 117 ? -3.906 28.469 -2.695 1 94.31 117 SER B C 1
ATOM 2292 O O . SER B 1 117 ? -4.922 28.031 -3.244 1 94.31 117 SER B O 1
ATOM 2294 N N . PRO B 1 118 ? -3.102 29.375 -3.293 1 92.44 118 PRO B N 1
ATOM 2295 C CA . PRO B 1 118 ? -3.387 29.828 -4.656 1 92.44 118 PRO B CA 1
ATOM 2296 C C . PRO B 1 118 ? -2.918 28.844 -5.719 1 92.44 118 PRO B C 1
ATOM 2298 O O . PRO B 1 118 ? -3.307 28.953 -6.883 1 92.44 118 PRO B O 1
ATOM 2301 N N . THR B 1 119 ? -2.08 27.844 -5.305 1 89.56 119 THR B N 1
ATOM 2302 C CA . THR B 1 119 ? -1.452 27 -6.328 1 89.56 119 THR B CA 1
ATOM 2303 C C . THR B 1 119 ? -1.812 25.531 -6.125 1 89.56 119 THR B C 1
ATOM 2305 O O . THR B 1 119 ? -1.821 24.766 -7.082 1 89.56 119 THR B O 1
ATOM 2308 N N . LEU B 1 120 ? -2.111 25.156 -4.871 1 94.19 120 LEU B N 1
ATOM 2309 C CA . LEU B 1 120 ? -2.406 23.75 -4.594 1 94.19 120 LEU B CA 1
ATOM 2310 C C . LEU B 1 120 ? -3.889 23.469 -4.797 1 94.19 120 LEU B C 1
ATOM 2312 O O . LEU B 1 120 ? -4.742 24.078 -4.148 1 94.19 120 LEU B O 1
ATOM 2316 N N . SER B 1 121 ? -4.195 22.547 -5.719 1 95.44 121 SER B N 1
ATOM 2317 C CA . SER B 1 121 ? -5.578 22.141 -5.93 1 95.44 121 SER B CA 1
ATOM 2318 C C . SER B 1 121 ? -5.938 20.938 -5.059 1 95.44 121 SER B C 1
ATOM 2320 O O . SER B 1 121 ? -7.109 20.703 -4.754 1 95.44 121 SER B O 1
ATOM 2322 N N . TYR B 1 122 ? -4.957 20.203 -4.77 1 97.81 122 TYR B N 1
ATOM 2323 C CA . TYR B 1 122 ? -5.137 19.047 -3.902 1 97.81 122 TYR B CA 1
ATOM 2324 C C . TYR B 1 122 ? -3.803 18.578 -3.34 1 97.81 122 TYR B C 1
ATOM 2326 O O . TYR B 1 122 ? -2.74 19 -3.795 1 97.81 122 TYR B O 1
ATOM 2334 N N . LEU B 1 123 ? -3.877 17.781 -2.33 1 98 123 LEU B N 1
ATOM 2335 C CA . LEU B 1 123 ? -2.76 17.016 -1.78 1 98 123 LEU B CA 1
ATOM 2336 C C . LEU B 1 123 ? -3.096 15.531 -1.71 1 98 123 LEU B C 1
ATOM 2338 O O . LEU B 1 123 ? -4.262 15.164 -1.571 1 98 123 LEU B O 1
ATOM 2342 N N . THR B 1 124 ? -2.145 14.742 -1.871 1 98.31 124 THR B N 1
ATOM 2343 C CA . THR B 1 124 ? -2.314 13.305 -1.671 1 98.31 124 THR B CA 1
ATOM 2344 C C . THR B 1 124 ? -1.4 12.805 -0.558 1 98.31 124 THR B C 1
ATOM 2346 O O . THR B 1 124 ? -0.305 13.328 -0.361 1 98.31 124 THR B O 1
ATOM 2349 N N . VAL B 1 125 ? -1.879 11.875 0.186 1 98.19 125 VAL B N 1
ATOM 2350 C CA . VAL B 1 125 ? -1.081 11.117 1.145 1 98.19 125 VAL B CA 1
ATOM 2351 C C . VAL B 1 125 ? -1.128 9.633 0.795 1 98.19 125 VAL B C 1
ATOM 2353 O O . VAL B 1 125 ? -2.186 9 0.879 1 98.19 125 VAL B O 1
ATOM 2356 N N . GLU B 1 126 ? -0.063 9.102 0.378 1 98.38 126 GLU B N 1
ATOM 2357 C CA . GLU B 1 126 ? 0.029 7.668 0.108 1 98.38 126 GLU B CA 1
ATOM 2358 C C . GLU B 1 126 ? 0.839 6.957 1.187 1 98.38 126 GLU B C 1
ATOM 2360 O O . GLU B 1 126 ? 1.875 7.457 1.627 1 98.38 126 GLU B O 1
ATOM 2365 N N . VAL B 1 127 ? 0.346 5.828 1.621 1 98.25 127 VAL B N 1
ATOM 2366 C CA . VAL B 1 127 ? 0.909 5.094 2.748 1 98.25 127 VAL B CA 1
ATOM 2367 C C . VAL B 1 127 ? 1.171 3.645 2.34 1 98.25 127 VAL B C 1
ATOM 2369 O O . VAL B 1 127 ? 0.334 3.016 1.689 1 98.25 127 VAL B O 1
ATOM 2372 N N . ALA B 1 128 ? 2.348 3.184 2.613 1 98.5 128 ALA B N 1
ATOM 2373 C CA . ALA B 1 128 ? 2.635 1.753 2.547 1 98.5 128 ALA B CA 1
ATOM 2374 C C . ALA B 1 128 ? 2.547 1.111 3.928 1 98.5 128 ALA B C 1
ATOM 2376 O O . ALA B 1 128 ? 3.227 1.54 4.863 1 98.5 128 ALA B O 1
ATOM 2377 N N . HIS B 1 129 ? 1.732 0.141 4.07 1 98.19 129 HIS B N 1
ATOM 2378 C CA . HIS B 1 129 ? 1.627 -0.631 5.301 1 98.19 129 HIS B CA 1
ATOM 2379 C C . HIS B 1 129 ? 2.51 -1.873 5.254 1 98.19 129 HIS B C 1
ATOM 2381 O O . HIS B 1 129 ? 2.398 -2.684 4.328 1 98.19 129 HIS B O 1
ATOM 2387 N N . THR B 1 130 ? 3.35 -2.035 6.195 1 97.31 130 THR B N 1
ATOM 2388 C CA . THR B 1 130 ? 4.23 -3.195 6.25 1 97.31 130 THR B CA 1
ATOM 2389 C C . THR B 1 130 ? 4.289 -3.764 7.664 1 97.31 130 THR B C 1
ATOM 2391 O O . THR B 1 130 ? 3.842 -3.119 8.617 1 97.31 130 THR B O 1
ATOM 2394 N N . CYS B 1 131 ? 4.746 -4.906 7.723 1 96.31 131 CYS B N 1
ATOM 2395 C CA . CYS B 1 131 ? 4.898 -5.645 8.969 1 96.31 131 CYS B CA 1
ATOM 2396 C C . CYS B 1 131 ? 6.242 -6.367 9.016 1 96.31 131 CYS B C 1
ATOM 2398 O O . CYS B 1 131 ? 6.75 -6.805 7.98 1 96.31 131 CYS B O 1
ATOM 2400 N N . THR B 1 132 ? 6.797 -6.512 10.227 1 94.44 132 THR B N 1
ATOM 2401 C CA . THR B 1 132 ? 8.094 -7.172 10.352 1 94.44 132 THR B CA 1
ATOM 2402 C C . THR B 1 132 ? 7.945 -8.68 10.18 1 94.44 132 THR B C 1
ATOM 2404 O O . THR B 1 132 ? 8.93 -9.383 9.93 1 94.44 132 THR B O 1
ATOM 2407 N N . LYS B 1 133 ? 6.77 -9.172 10.328 1 94.19 133 LYS B N 1
ATOM 2408 C CA . LYS B 1 133 ? 6.457 -10.57 10.055 1 94.19 133 LYS B CA 1
ATOM 2409 C C . LYS B 1 133 ? 5.531 -10.703 8.844 1 94.19 133 LYS B C 1
ATOM 2411 O O . LYS B 1 133 ? 4.617 -9.898 8.664 1 94.19 133 LYS B O 1
ATOM 2416 N N . MET B 1 134 ? 5.828 -11.734 8.117 1 94.5 134 MET B N 1
ATOM 2417 C CA . MET B 1 134 ? 4.941 -12 6.984 1 94.5 134 MET B CA 1
ATOM 2418 C C . MET B 1 134 ? 3.6 -12.539 7.457 1 94.5 134 MET B C 1
ATOM 2420 O O . MET B 1 134 ? 3.52 -13.672 7.949 1 94.5 134 MET B O 1
ATOM 2424 N N . ARG B 1 135 ? 2.553 -11.656 7.375 1 92.81 135 ARG B N 1
ATOM 2425 C CA . ARG B 1 135 ? 1.198 -12.039 7.766 1 92.81 135 ARG B CA 1
ATOM 2426 C C . ARG B 1 135 ? 0.168 -11.469 6.793 1 92.81 135 ARG B C 1
ATOM 2428 O O . ARG B 1 135 ? 0.364 -10.391 6.23 1 92.81 135 ARG B O 1
ATOM 2435 N N . PRO B 1 136 ? -0.965 -12.172 6.574 1 89.62 136 PRO B N 1
ATOM 2436 C CA . PRO B 1 136 ? -1.984 -11.742 5.613 1 89.62 136 PRO B CA 1
ATOM 2437 C C . PRO B 1 136 ? -2.479 -10.32 5.867 1 89.62 136 PRO B C 1
ATOM 2439 O O . PRO B 1 136 ? -2.889 -9.633 4.934 1 89.62 136 PRO B O 1
ATOM 2442 N N . ASP B 1 137 ? -2.455 -9.836 7.051 1 89.5 137 ASP B N 1
ATOM 2443 C CA . ASP B 1 137 ? -3.01 -8.523 7.359 1 89.5 137 ASP B CA 1
ATOM 2444 C C . ASP B 1 137 ? -1.9 -7.488 7.555 1 89.5 137 ASP B C 1
ATOM 2446 O O . ASP B 1 137 ? -2.146 -6.395 8.07 1 89.5 137 ASP B O 1
ATOM 2450 N N . GLY B 1 138 ? -0.753 -7.844 7.098 1 94.44 138 GLY B N 1
ATOM 2451 C CA . GLY B 1 138 ? 0.368 -6.996 7.477 1 94.44 138 GLY B CA 1
ATOM 2452 C C . GLY B 1 138 ? 0.808 -6.059 6.371 1 94.44 138 GLY B C 1
ATOM 2453 O O . GLY B 1 138 ? 1.642 -5.176 6.59 1 94.44 138 GLY B O 1
ATOM 2454 N N . PHE B 1 139 ? 0.241 -6.277 5.195 1 97.75 139 PHE B N 1
ATOM 2455 C CA . PHE B 1 139 ? 0.829 -5.559 4.07 1 97.75 139 PHE B CA 1
ATOM 2456 C C . PHE B 1 139 ? -0.256 -4.926 3.207 1 97.75 139 PHE B C 1
ATOM 2458 O O . PHE B 1 139 ? -1.38 -5.43 3.148 1 97.75 139 PHE B O 1
ATOM 2465 N N . GLY B 1 140 ? 0.069 -3.861 2.512 1 98.19 140 GLY B N 1
ATOM 2466 C CA . GLY B 1 140 ? -0.835 -3.115 1.65 1 98.19 140 GLY B CA 1
ATOM 2467 C C . GLY B 1 140 ? -0.551 -1.625 1.637 1 98.19 140 GLY B C 1
ATOM 2468 O O . GLY B 1 140 ? 0.604 -1.206 1.738 1 98.19 140 GLY B O 1
ATOM 2469 N N . GLY B 1 141 ? -1.547 -0.91 1.368 1 98.44 141 GLY B N 1
ATOM 2470 C CA . GLY B 1 141 ? -1.389 0.536 1.356 1 98.44 141 GLY B CA 1
ATOM 2471 C C . GLY B 1 141 ? -2.709 1.28 1.422 1 98.44 141 GLY B C 1
ATOM 2472 O O . GLY B 1 141 ? -3.773 0.663 1.502 1 98.44 141 GLY B O 1
ATOM 2473 N N . SER B 1 142 ? -2.6 2.545 1.5 1 98.44 142 SER B N 1
ATOM 2474 C CA . SER B 1 142 ? -3.758 3.432 1.458 1 98.44 142 SER B CA 1
ATOM 2475 C C . SER B 1 142 ? -3.41 4.762 0.8 1 98.44 142 SER B C 1
ATOM 2477 O O . SER B 1 142 ? -2.234 5.094 0.639 1 98.44 142 SER B O 1
ATOM 2479 N N . ALA B 1 143 ? -4.426 5.418 0.354 1 98.31 143 ALA B N 1
ATOM 2480 C CA . ALA B 1 143 ? -4.305 6.723 -0.286 1 98.31 143 ALA B CA 1
ATOM 2481 C C . ALA B 1 143 ? -5.391 7.68 0.204 1 98.31 143 ALA B C 1
ATOM 2483 O O . ALA B 1 143 ? -6.539 7.273 0.39 1 98.31 143 ALA B O 1
ATOM 2484 N N . THR B 1 144 ? -4.996 8.867 0.461 1 98.38 144 THR B N 1
ATOM 2485 C CA . THR B 1 144 ? -5.91 9.953 0.801 1 98.38 144 THR B CA 1
ATOM 2486 C C . THR B 1 144 ? -5.781 11.102 -0.198 1 98.38 144 THR B C 1
ATOM 2488 O O . THR B 1 144 ? -4.672 11.547 -0.502 1 98.38 144 THR B O 1
ATOM 2491 N N . LEU B 1 145 ? -6.855 11.453 -0.768 1 98.56 145 LEU B N 1
ATOM 2492 C CA . LEU B 1 145 ? -6.938 12.648 -1.601 1 98.56 145 LEU B CA 1
ATOM 2493 C C . LEU B 1 145 ? -7.59 13.797 -0.84 1 98.56 145 LEU B C 1
ATOM 2495 O O . LEU B 1 145 ? -8.727 13.672 -0.377 1 98.56 145 LEU B O 1
ATOM 2499 N N . ILE B 1 146 ? -6.855 14.828 -0.693 1 98.19 146 ILE B N 1
ATOM 2500 C CA . ILE B 1 146 ? -7.312 15.984 0.075 1 98.19 146 ILE B CA 1
ATOM 2501 C C . ILE B 1 146 ? -7.512 17.172 -0.857 1 98.19 146 ILE B C 1
ATOM 2503 O O . ILE B 1 146 ? -6.559 17.672 -1.454 1 98.19 146 ILE B O 1
ATOM 2507 N N . HIS B 1 147 ? -8.703 17.625 -1.056 1 97.75 147 HIS B N 1
ATOM 2508 C CA . HIS B 1 147 ? -9.031 18.797 -1.864 1 97.75 147 HIS B CA 1
ATOM 2509 C C . HIS B 1 147 ? -9.961 19.734 -1.112 1 97.75 147 HIS B C 1
ATOM 2511 O O . HIS B 1 147 ? -10.398 19.438 0.001 1 97.75 147 HIS B O 1
ATOM 2517 N N . ALA B 1 148 ? -10.227 20.906 -1.658 1 96.12 148 ALA B N 1
ATOM 2518 C CA . ALA B 1 148 ? -10.906 21.984 -0.949 1 96.12 148 ALA B CA 1
ATOM 2519 C C . ALA B 1 148 ? -12.281 21.531 -0.464 1 96.12 148 ALA B C 1
ATOM 2521 O O . ALA B 1 148 ? -12.734 21.953 0.606 1 96.12 148 ALA B O 1
ATOM 2522 N N . GLU B 1 149 ? -12.945 20.656 -1.199 1 96.19 149 GLU B N 1
ATOM 2523 C CA . GLU B 1 149 ? -14.352 20.359 -0.93 1 96.19 149 GLU B CA 1
ATOM 2524 C C . GLU B 1 149 ? -14.492 19.031 -0.189 1 96.19 149 GLU B C 1
ATOM 2526 O O . GLU B 1 149 ? -15.602 18.625 0.158 1 96.19 149 GLU B O 1
ATOM 2531 N N . GLY B 1 150 ? -13.375 18.359 -0.002 1 96.5 150 GLY B N 1
ATOM 2532 C CA . GLY B 1 150 ? -13.539 17.094 0.68 1 96.5 150 GLY B CA 1
ATOM 2533 C C . GLY B 1 150 ? -12.234 16.328 0.838 1 96.5 150 GLY B C 1
ATOM 2534 O O . GLY B 1 150 ? -11.188 16.781 0.37 1 96.5 150 GLY B O 1
ATOM 2535 N N . ILE B 1 151 ? -12.266 15.18 1.589 1 97.38 151 ILE B N 1
ATOM 2536 C CA . ILE B 1 151 ? -11.188 14.227 1.839 1 97.38 151 ILE B CA 1
ATOM 2537 C C . ILE B 1 151 ? -11.648 12.82 1.484 1 97.38 151 ILE B C 1
ATOM 2539 O O . ILE B 1 151 ? -12.633 12.32 2.041 1 97.38 151 ILE B O 1
ATOM 2543 N N . GLU B 1 152 ? -11.016 12.234 0.523 1 97.56 152 GLU B N 1
ATOM 2544 C CA . GLU B 1 152 ? -11.328 10.867 0.113 1 97.56 152 GLU B CA 1
ATOM 2545 C C . GLU B 1 152 ? -10.266 9.891 0.61 1 97.56 152 GLU B C 1
ATOM 2547 O O . GLU B 1 152 ? -9.062 10.156 0.5 1 97.56 152 GLU B O 1
ATOM 2552 N N . PHE B 1 153 ? -10.688 8.836 1.161 1 97.88 153 PHE B N 1
ATOM 2553 C CA . PHE B 1 153 ? -9.766 7.824 1.681 1 97.88 153 PHE B CA 1
ATOM 2554 C C . PHE B 1 153 ? -10.125 6.445 1.145 1 97.88 153 PHE B C 1
ATOM 2556 O O . PHE B 1 153 ? -11.305 6.098 1.037 1 97.88 153 PHE B O 1
ATOM 2563 N N . GLN B 1 154 ? -9.109 5.691 0.755 1 97.81 154 GLN B N 1
ATOM 2564 C CA . GLN B 1 154 ? -9.289 4.281 0.418 1 97.81 154 GLN B CA 1
ATOM 2565 C C . GLN B 1 154 ? -8.039 3.471 0.75 1 97.81 154 GLN B C 1
ATOM 2567 O O . GLN B 1 154 ? -6.922 3.949 0.567 1 97.81 154 GLN B O 1
ATOM 2572 N N . SER B 1 155 ? -8.188 2.268 1.262 1 98.06 155 SER B N 1
ATOM 2573 C CA . SER B 1 155 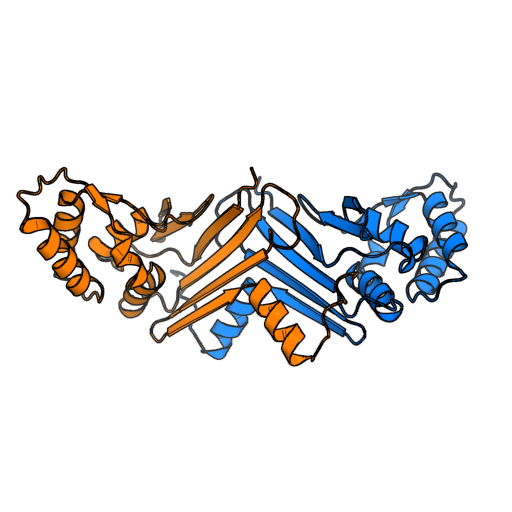? -7.098 1.326 1.497 1 98.06 155 SER B CA 1
ATOM 2574 C C . SER B 1 155 ? -7.223 0.098 0.602 1 98.06 155 SER B C 1
ATOM 2576 O O . SER B 1 155 ? -8.297 -0.175 0.062 1 98.06 155 SER B O 1
ATOM 2578 N N . THR B 1 156 ? -6.133 -0.595 0.457 1 98.12 156 THR B N 1
ATOM 2579 C CA . THR B 1 156 ? -6.164 -1.812 -0.347 1 98.12 156 THR B CA 1
ATOM 2580 C C . THR B 1 156 ? -7.07 -2.859 0.294 1 98.12 156 THR B C 1
ATOM 2582 O O . THR B 1 156 ? -7.809 -3.561 -0.401 1 98.12 156 THR B O 1
ATOM 2585 N N . SER B 1 157 ? -7.02 -2.986 1.613 1 97.06 157 SER B N 1
ATOM 2586 C CA . SER B 1 157 ? -7.914 -3.91 2.307 1 97.06 157 SER B CA 1
ATOM 2587 C C . SER B 1 157 ? -9.375 -3.518 2.113 1 97.06 157 SER B C 1
ATOM 2589 O O . SER B 1 157 ? -10.242 -4.383 1.952 1 97.06 157 SER B O 1
ATOM 2591 N N . GLY B 1 158 ? -9.578 -2.189 2.18 1 96.25 158 GLY B N 1
ATOM 2592 C CA . GLY B 1 158 ? -10.93 -1.713 1.929 1 96.25 158 GLY B CA 1
ATOM 2593 C C . GLY B 1 158 ? -11.422 -2.012 0.523 1 96.25 158 GLY B C 1
ATOM 2594 O O . GLY B 1 158 ? -12.578 -2.383 0.329 1 96.25 158 GLY B O 1
ATOM 2595 N N . LEU B 1 159 ? -10.586 -1.897 -0.438 1 96.06 159 LEU B N 1
ATOM 2596 C CA . LEU B 1 159 ? -10.906 -2.203 -1.828 1 96.06 159 LEU B CA 1
ATOM 2597 C C . LEU B 1 159 ? -11.297 -3.668 -1.985 1 96.06 159 LEU B C 1
ATOM 2599 O O . LEU B 1 159 ? -12.266 -3.986 -2.686 1 96.06 159 LEU B O 1
ATOM 2603 N N . LEU B 1 160 ? -10.523 -4.527 -1.353 1 97.25 160 LEU B N 1
ATOM 2604 C CA . LEU B 1 160 ? -10.805 -5.953 -1.428 1 97.25 160 LEU B CA 1
ATOM 2605 C C . LEU B 1 160 ? -12.156 -6.273 -0.798 1 97.25 160 LEU B C 1
ATOM 2607 O O . LEU B 1 160 ? -12.961 -7.016 -1.375 1 97.25 160 LEU B O 1
ATOM 2611 N N . GLU B 1 161 ? -12.414 -5.68 0.382 1 96.38 161 GLU B N 1
ATOM 2612 C CA . GLU B 1 161 ? -13.688 -5.918 1.061 1 96.38 161 GLU B CA 1
ATOM 2613 C C . GLU B 1 161 ? -14.859 -5.488 0.193 1 96.38 161 GLU B C 1
ATOM 2615 O O . GLU B 1 161 ? -15.859 -6.207 0.084 1 96.38 161 GLU B O 1
ATOM 2620 N N . MET B 1 162 ? -14.719 -4.348 -0.393 1 95.88 162 MET B N 1
ATOM 2621 C CA . MET B 1 162 ? -15.781 -3.83 -1.249 1 95.88 162 MET B CA 1
ATOM 2622 C C . MET B 1 162 ? -16 -4.734 -2.457 1 95.88 162 MET B C 1
ATOM 2624 O O . MET B 1 162 ? -17.141 -5.035 -2.816 1 95.88 162 MET B O 1
ATOM 2628 N N . ALA B 1 163 ? -14.93 -5.176 -3.078 1 96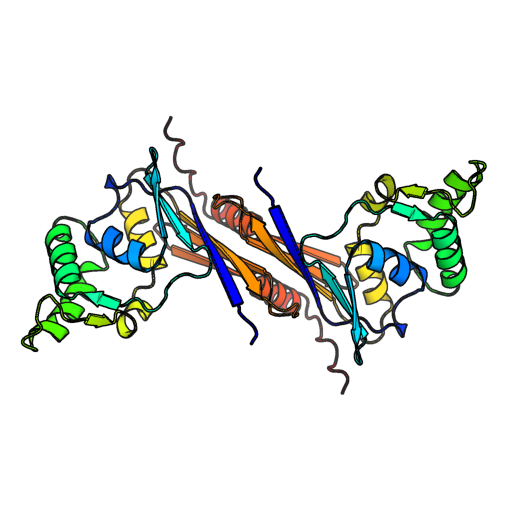.38 163 ALA B N 1
ATOM 2629 C CA . ALA B 1 163 ? -15.016 -6.027 -4.262 1 96.38 163 ALA B CA 1
ATOM 2630 C C . ALA B 1 163 ? -15.641 -7.379 -3.92 1 96.38 163 ALA B C 1
ATOM 2632 O O . ALA B 1 163 ? -16.5 -7.871 -4.648 1 96.38 163 ALA B O 1
ATOM 2633 N N . ILE B 1 164 ? -15.195 -7.945 -2.822 1 96.69 164 ILE B N 1
ATOM 2634 C CA . ILE B 1 164 ? -15.711 -9.234 -2.369 1 96.69 164 ILE B CA 1
ATOM 2635 C C . ILE B 1 164 ? -17.219 -9.125 -2.109 1 96.69 164 ILE B C 1
ATOM 2637 O O . ILE B 1 164 ? -17.984 -10.008 -2.512 1 96.69 164 ILE B O 1
ATOM 2641 N N . SER B 1 165 ? -17.594 -8.039 -1.462 1 96.38 165 SER B N 1
ATOM 2642 C CA . SER B 1 165 ? -19.016 -7.812 -1.169 1 96.38 165 SER B CA 1
ATOM 2643 C C . SER B 1 165 ? -19.812 -7.613 -2.449 1 96.38 165 SER B C 1
ATOM 2645 O O . SER B 1 165 ? -20.891 -8.195 -2.609 1 96.38 165 SER B O 1
ATOM 2647 N N . ALA B 1 166 ? -19.281 -6.812 -3.354 1 95.75 166 ALA B N 1
ATOM 2648 C CA . ALA B 1 166 ? -19.969 -6.496 -4.602 1 95.75 166 ALA B CA 1
ATOM 2649 C C . ALA B 1 166 ? -20.188 -7.75 -5.441 1 95.75 166 ALA B C 1
ATOM 2651 O O . ALA B 1 166 ? -21.219 -7.895 -6.102 1 95.75 166 ALA B O 1
ATOM 2652 N N . LEU B 1 167 ? -19.266 -8.648 -5.379 1 95.62 167 LEU B N 1
ATOM 2653 C CA . LEU B 1 167 ? -19.312 -9.859 -6.191 1 95.62 167 LEU B CA 1
ATOM 2654 C C . LEU B 1 167 ? -19.984 -11 -5.426 1 95.62 167 LEU B C 1
ATOM 2656 O O . LEU B 1 167 ? -20.109 -12.109 -5.945 1 95.62 167 LEU B O 1
ATOM 2660 N N . LYS B 1 168 ? -20.359 -10.742 -4.141 1 94 168 LYS B N 1
ATOM 2661 C CA . LYS B 1 168 ? -21.031 -11.703 -3.266 1 94 168 LYS B CA 1
ATOM 2662 C C . LYS B 1 168 ? -20.234 -12.992 -3.145 1 94 168 LYS B C 1
ATOM 2664 O O . LYS B 1 168 ? -20.781 -14.086 -3.266 1 94 168 LYS B O 1
ATOM 2669 N N . LEU B 1 169 ? -18.891 -12.727 -3.049 1 93.38 169 LEU B N 1
ATOM 2670 C CA . LEU B 1 169 ? -18.031 -13.898 -2.881 1 93.38 169 LEU B CA 1
ATOM 2671 C C . LEU B 1 169 ? -18.094 -14.414 -1.449 1 93.38 169 LEU B C 1
ATOM 2673 O O . LEU B 1 169 ? -18.172 -13.633 -0.501 1 93.38 169 LEU B O 1
ATOM 2677 N N . GLN B 1 170 ? -18.125 -15.711 -1.339 1 85.88 170 GLN B N 1
ATOM 2678 C CA . GLN B 1 170 ? -18.203 -16.328 -0.024 1 85.88 170 GLN B CA 1
ATOM 2679 C C . GLN B 1 170 ? -16.812 -16.531 0.583 1 85.88 170 GLN B C 1
ATOM 2681 O O . GLN B 1 170 ? -15.859 -16.859 -0.125 1 85.88 170 GLN B O 1
ATOM 2686 N N . ASP B 1 171 ? -16.703 -16.156 1.859 1 79.81 171 ASP B N 1
ATOM 2687 C CA . ASP B 1 171 ? -15.445 -16.406 2.543 1 79.81 171 ASP B CA 1
ATOM 2688 C C . ASP B 1 171 ? -15.141 -17.891 2.617 1 79.81 171 ASP B C 1
ATOM 2690 O O . ASP B 1 171 ? -16.047 -18.719 2.666 1 79.81 171 ASP B O 1
ATOM 2694 N N . CYS B 1 172 ? -13.906 -18.203 2.193 1 66.06 172 CYS B N 1
ATOM 2695 C CA . CYS B 1 172 ? -13.531 -19.609 2.312 1 66.06 172 CYS B CA 1
ATOM 2696 C C . CYS B 1 172 ? -13.82 -20.141 3.713 1 66.06 172 CYS B C 1
ATOM 2698 O O . CYS B 1 172 ? -13.578 -19.438 4.703 1 66.06 172 CYS B O 1
ATOM 2700 N N . PRO B 1 173 ? -14.68 -21.094 3.828 1 56.53 173 PRO B N 1
ATOM 2701 C CA . PRO B 1 173 ? -14.984 -21.656 5.145 1 56.53 173 PRO B CA 1
ATOM 2702 C C . PRO B 1 173 ? -13.742 -21.891 6 1 56.53 173 PRO B C 1
ATOM 2704 O O . PRO B 1 173 ? -12.672 -22.203 5.473 1 56.53 173 PRO B O 1
ATOM 2707 N N . ALA B 1 174 ? -13.688 -20.984 6.98 1 45.09 174 ALA B N 1
ATOM 2708 C CA . ALA B 1 174 ? -12.656 -21.375 7.938 1 45.09 174 ALA B CA 1
ATOM 2709 C C . ALA B 1 174 ? -12.602 -22.891 8.086 1 45.09 174 ALA B C 1
ATOM 2711 O O . ALA B 1 174 ? -13.633 -23.562 8.07 1 45.09 174 ALA B O 1
ATOM 2712 N N . ALA B 1 175 ? -11.469 -23.484 7.566 1 37.78 175 ALA B N 1
ATOM 2713 C CA . ALA B 1 175 ? -11.383 -24.891 7.941 1 37.78 175 ALA B CA 1
ATOM 2714 C C . ALA B 1 175 ? -11.969 -25.125 9.336 1 37.78 175 ALA B C 1
ATOM 2716 O O . ALA B 1 175 ? -11.461 -24.594 10.32 1 37.78 175 ALA B O 1
ATOM 2717 N N . GLY B 1 176 ? -13.258 -25.156 9.469 1 28.77 176 GLY B N 1
ATOM 2718 C CA . GLY B 1 176 ? -13.742 -25.734 10.711 1 28.77 176 GLY B CA 1
ATOM 2719 C C . GLY B 1 176 ? -13.008 -27 11.109 1 28.77 176 GLY B C 1
ATOM 2720 O O . GLY B 1 176 ? -12.469 -27.703 10.25 1 28.77 176 GLY B O 1
#

Secondary structure (DSSP, 8-state):
---EEEEEEEES-B-GGGS-HHHHHHHHHHSEEEEETTEEEEEESS---SS-EEEHHHHHHHHHTTTTS--TTHHHHHHHHHHHHTTT--TT-EEE-HHHHTTS-HHHHHHHHHHH-SS-SEEEEEEEEEESS--TTS-EEEEEEEETTEEEEEEHHHHHHHHHHHTTPPPP----/---EEEEEEEES-B-GGGS-HHHHHHHHHHSEEEEETTEEEEEESS---SS-EEEHHHHHHHHHTTTTS--TTHHHHHHHHHHHHTS---TT-EEE-HHHHTTS-HHHHHHHHHHH-SS-SEEEEEEEEEESS--TTS-EEEEEEEETTEEEEEEHHHHHHHHHHHTTPPPP----

Sequence (352 aa):
MTDYHSTSVVDPKIPLSDMSPLELFLLTQFFQSDLEAEGLFLYAEQSIDHMPTVLVGALRQAYADSLAFESQILPAVRLWLDEVSDADADSETDFDLDAHLNTYPYEVILQDIVRRSPTLSYLTVEVAHTCTKMRPDGFGGSATLIHAEGIEFQSTSGLLEMAISALKLQDCPAAGMTDYHSTSVVDPKIPLSDMSPLELFLLTQFFQSDLEAEGLFLYAEQSIDHMPTVLVGALRQAYADSLAFESQILPAVRLWLDEVSDADADSETDFDLDAHLNTYPYEVILQDIVRRSPTLSYLTVEVAHTCTKMRPDGFGGSATLIHAEGIEFQSTSGLLEMAISALKLQDCPAAG

Nearest PDB structures (foldseek):
  1qfx-assembly1_A-2  TM=3.107E-01  e=2.605E+00  Aspergillus niger
  1qfx-assembly1_B-2  TM=3.114E-01  e=2.605E+00  Aspergillus niger
  1qfx-assembly1_A-2  TM=3.113E-01  e=2.581E+00  Aspergillus niger
  1qfx-assembly1_B-2  TM=3.121E-01  e=2.581E+00  Aspergillus niger

Organism: Asticcacaulis excentricus (strain ATCC 15261 / DSM 4724 / KCTC 12464 / NCIMB 9791 / VKM B-1370 / CB 48) (NCBI:txid573065)

Solvent-accessible surface area (backbone atoms only — not comparable to full-atom values): 18714 Å² total; per-residue (Å²): 136,83,48,76,34,37,26,32,32,43,32,66,53,43,45,64,89,48,47,42,50,35,54,50,56,54,50,57,52,33,24,51,75,46,83,48,96,72,16,40,36,41,29,16,85,48,49,62,43,77,61,40,70,41,40,42,37,59,53,51,51,26,48,63,68,24,68,88,48,91,54,82,58,52,66,56,51,51,53,55,50,54,61,44,61,77,37,90,61,50,56,81,31,81,36,72,42,47,85,52,34,75,82,53,36,70,66,54,57,52,24,48,32,28,60,66,27,94,61,42,50,48,39,35,40,28,22,14,26,36,42,78,48,97,47,79,87,26,43,10,18,25,26,33,45,30,26,65,88,48,73,47,77,53,35,31,68,55,52,49,53,51,51,37,58,74,67,65,57,58,76,48,69,68,84,120,135,85,48,76,33,38,26,31,32,44,33,67,53,42,45,65,88,47,47,42,50,35,56,51,56,52,50,56,53,33,24,49,74,47,83,50,97,72,17,40,36,40,29,17,85,47,48,62,44,76,58,42,70,42,38,44,38,59,50,50,49,26,47,64,68,23,71,88,49,90,55,82,58,52,66,54,48,52,53,55,49,56,68,45,59,76,43,88,64,49,54,79,33,78,37,73,44,48,86,50,33,76,81,54,36,69,64,56,57,52,23,45,32,27,60,66,27,92,58,41,50,47,40,35,40,29,22,15,27,38,42,78,47,97,46,79,86,26,43,10,18,25,28,32,44,31,27,65,89,47,76,48,77,53,35,30,69,54,50,49,53,50,50,37,58,74,67,65,58,60,75,48,67,68,85,118

pLDDT: mean 89.97, std 11.99, range [28.08, 98.56]

Radius of gyration: 25.53 Å; Cα contacts (8 Å, |Δi|>4): 660; chains: 2; bounding box: 42×72×66 Å

Foldseek 3Di:
DKDKFKKKWKPDAAAPVLAQLLLVVVQVQFFPWDADPVHITTIHGGGTDLKGKDFLLSNVVSLVRRVVDDFPCNVVSVVQNVVCVVPVDDSRDIDICNVPCVVPPNLNSVLRSQQRDPPRQKMKMKIWMAMPDDDPPGTWIKMWIHGNVDIDIDTPVRVVVVVCVVVVPDDDPPPD/DKDKFKKKWKPDAAAPVLAQLLLVVVQVQFFPWDADPVHITTIHGGGTDLKGKDQLLSNVVSLVRRVVDDFPCNVVSVVQNVVVVVPPRDSRDIDICNVPCVVPPNLRSQLRSQQRDPPRQKMKMKIWMAMPDDDPPGTWIKMWIHGNVDIDIDTPVRVVVVVCVVVVPDDDPPPD